Protein AF-0000000066300169 (afdb_homodimer)

pLDDT: mean 93.92, std 8.34, range [54.44, 98.88]

Solvent-accessible surface area (backbone atoms only — not comparable to full-atom values): 9988 Å² total; per-residue (Å²): 127,60,73,64,49,51,52,51,49,54,51,53,52,52,50,53,51,52,51,52,51,50,54,52,50,29,58,69,38,78,24,64,14,55,17,81,91,61,40,24,36,30,28,27,28,59,77,65,46,76,75,44,61,46,50,42,40,90,57,33,42,46,89,43,34,61,57,44,31,51,27,49,46,46,3,44,49,43,12,47,50,54,45,50,52,52,52,52,56,51,58,70,67,48,89,120,127,59,74,64,48,53,51,50,50,53,52,51,53,52,50,53,52,52,50,53,50,50,53,53,50,30,59,68,40,77,25,64,15,54,17,80,91,59,39,22,36,28,28,24,28,60,76,66,46,76,76,43,61,45,50,43,41,89,57,34,43,46,88,42,34,62,57,45,31,52,28,48,47,44,3,44,50,44,13,48,50,53,46,51,52,51,51,52,56,51,59,71,67,50,88,123

Organism: Chlamydia trachomatis serovar D (strain ATCC VR-885 / DSM 19411 / UW-3/Cx) (NCBI:txid272561)

Sequence (192 aa):
MGSGYAKKKKEAKLMERQFMEMEASLEQKRFSGEAGNGLVSVTINGKCDLVDVRIKPDCLDPEDPEVVADLFRAAFKAAKAALDSEMSAMQMGMPFMGSGYAKKKKEAKLMERQFMEMEASLEQKRFSGEAGNGLVSVTINGKCDLVDVRIKPDCLDPEDPEVVADLFRAAFKAAKAALDSEMSAMQMGMPF

Nearest PDB structures (foldseek):
  1ybx-assembly1_A  TM=8.440E-01  e=8.082E-07  Acetivibrio thermocellus
  5yrx-assembly1_A-2  TM=8.956E-01  e=2.369E-05  Mycobacterium tuberculosis H37Rv
  1pug-assembly2_C  TM=8.365E-01  e=4.251E-05  Escherichia coli
  1pug-assembly1_A  TM=8.045E-01  e=8.139E-05  Escherichia coli
  7aor-assembly1_an  TM=7.266E-01  e=1.330E-03  Trypanosoma cruzi strain CL Brener

Foldseek 3Di:
DPPVVVVVVVVVVVVVVVVVVVVVQQQPAKFKFFFPVRQWIWIATLVRHTDDIDHDPVQPDPVCVVSVVVGVVRGSVRRVVVSVVVVVVVVVVDDD/DPPVVVVVVVVVVVVVVVVVVVVVQQQPAKFKFFFPVRQWIWIAGLVRDTDDIDHDPVQPDPVCVVSVVVGVVRGSVRRVVVSVVVVVVVVVVDDD

Structure (mmCIF, N/CA/C/O backbone):
data_AF-0000000066300169-model_v1
#
loop_
_entity.id
_entity.type
_entity.pdbx_description
1 polymer 'Nucleoid-associated protein CT_335'
#
loop_
_atom_site.group_PDB
_atom_site.id
_atom_site.type_symbol
_atom_site.label_atom_id
_atom_site.label_alt_id
_atom_site.label_comp_id
_atom_site.label_asym_id
_atom_site.label_entity_id
_atom_site.label_seq_id
_atom_site.pdbx_PDB_ins_code
_atom_site.Cartn_x
_atom_site.Cartn_y
_atom_site.Cartn_z
_atom_site.occupancy
_atom_site.B_iso_or_equiv
_atom_site.auth_seq_id
_atom_site.auth_comp_id
_atom_site.auth_asym_id
_atom_site.auth_atom_id
_atom_site.pdbx_PDB_model_num
ATOM 1 N N . MET A 1 1 ? -2.771 31.938 34.625 1 56.25 1 MET A N 1
ATOM 2 C CA . MET A 1 1 ? -2.338 30.891 33.719 1 56.25 1 MET A CA 1
ATOM 3 C C . MET A 1 1 ? -3.51 29.984 33.312 1 56.25 1 MET A C 1
ATOM 5 O O . MET A 1 1 ? -3.307 28.875 32.812 1 56.25 1 MET A O 1
ATOM 9 N N . GLY A 1 2 ? -4.59 30.078 34.031 1 66.62 2 GLY A N 1
ATOM 10 C CA . GLY A 1 2 ? -5.68 29.234 34.5 1 66.62 2 GLY A CA 1
ATOM 11 C C . GLY A 1 2 ? -6.633 28.812 33.406 1 66.62 2 GLY A C 1
ATOM 12 O O . GLY A 1 2 ? -6.488 27.734 32.812 1 66.62 2 GLY A O 1
ATOM 13 N N . SER A 1 3 ? -7.609 29.797 32.938 1 75.31 3 SER A N 1
ATOM 14 C CA . SER A 1 3 ? -8.766 29.5 32.125 1 75.31 3 SER A CA 1
ATOM 15 C C . SER A 1 3 ? -8.359 29.25 30.672 1 75.31 3 SER A C 1
ATOM 17 O O . SER A 1 3 ? -8.828 28.312 30.031 1 75.31 3 SER A O 1
ATOM 19 N N . GLY A 1 4 ? -7.324 29.875 30.172 1 84.62 4 GLY A N 1
ATOM 20 C CA . GLY A 1 4 ? -6.832 29.75 28.812 1 84.62 4 GLY A CA 1
ATOM 21 C C . GLY A 1 4 ? -6.09 28.453 28.562 1 84.62 4 GLY A C 1
ATOM 22 O O . GLY A 1 4 ? -6.234 27.828 27.516 1 84.62 4 GLY A O 1
ATOM 23 N N . TYR A 1 5 ? -5.34 28.078 29.672 1 85.38 5 TYR A N 1
ATOM 24 C CA . TYR A 1 5 ? -4.578 26.844 29.562 1 85.38 5 TYR A CA 1
ATOM 25 C C . TYR A 1 5 ? -5.504 25.641 29.531 1 85.38 5 TYR A C 1
ATOM 27 O O . TYR A 1 5 ? -5.277 24.688 28.781 1 85.38 5 TYR A O 1
ATOM 35 N N . ALA A 1 6 ? -6.566 25.828 30.344 1 86.88 6 ALA A N 1
ATOM 36 C CA . ALA A 1 6 ? -7.547 24.75 30.406 1 86.88 6 ALA A CA 1
ATOM 37 C C . ALA A 1 6 ? -8.297 24.594 29.094 1 86.88 6 ALA A C 1
ATOM 39 O O . ALA A 1 6 ? -8.562 23.469 28.641 1 86.88 6 ALA A O 1
ATOM 40 N N . LYS A 1 7 ? -8.641 25.672 28.578 1 89.06 7 LYS A N 1
ATOM 41 C CA . LYS A 1 7 ? -9.32 25.688 27.297 1 89.06 7 LYS A CA 1
ATOM 42 C C . LYS A 1 7 ? -8.422 25.125 26.188 1 89.06 7 LYS A C 1
ATOM 44 O O . LYS A 1 7 ? -8.867 24.312 25.375 1 89.06 7 LYS A O 1
ATOM 49 N N . LYS A 1 8 ? -7.238 25.438 26.188 1 89.56 8 LYS A N 1
ATOM 50 C CA . LYS A 1 8 ? -6.285 24.969 25.188 1 89.56 8 LYS A CA 1
ATOM 51 C C . LYS A 1 8 ? -6.051 23.469 25.312 1 89.56 8 LYS A C 1
ATOM 53 O O . LYS A 1 8 ? -5.977 22.766 24.297 1 89.56 8 LYS A O 1
ATOM 58 N N . LYS A 1 9 ? -5.996 23.047 26.438 1 90.31 9 LYS A N 1
ATOM 59 C CA . LYS A 1 9 ? -5.793 21.625 26.688 1 90.31 9 LYS A CA 1
ATOM 60 C C . LYS A 1 9 ? -6.977 20.812 26.188 1 90.31 9 LYS A C 1
ATOM 62 O O . LYS A 1 9 ? -6.793 19.75 25.594 1 90.31 9 LYS A O 1
ATOM 67 N N . LYS A 1 10 ? -8.195 21.328 26.516 1 92.06 10 LYS A N 1
ATOM 68 C CA . LYS A 1 10 ? -9.414 20.672 26.062 1 92.06 10 LYS A CA 1
ATOM 69 C C . LYS A 1 10 ? -9.469 20.594 24.547 1 92.06 10 LYS A C 1
ATOM 71 O O . LYS A 1 10 ? -9.859 19.562 23.984 1 92.06 10 LYS A O 1
ATOM 76 N N . GLU A 1 11 ? -9.07 21.531 23.922 1 92.56 11 GLU A N 1
ATOM 77 C CA . GLU A 1 11 ? -9.031 21.578 22.453 1 92.56 11 GLU A CA 1
ATOM 78 C C . GLU A 1 11 ? -8.008 20.594 21.906 1 92.56 11 GLU A C 1
ATOM 80 O O . GLU A 1 11 ? -8.289 19.875 20.953 1 92.56 11 GLU A O 1
ATOM 85 N N . ALA A 1 12 ? -6.934 20.5 22.531 1 90.44 12 ALA A N 1
ATOM 86 C CA . ALA A 1 12 ? -5.875 19.578 22.141 1 90.44 12 ALA A CA 1
ATOM 87 C C . ALA A 1 12 ? -6.34 18.125 22.266 1 90.44 12 ALA A C 1
ATOM 89 O O . ALA A 1 12 ? -6.086 17.312 21.375 1 90.44 12 ALA A O 1
ATOM 90 N N . LYS A 1 13 ? -7.117 17.875 23.266 1 94.19 13 LYS A N 1
ATOM 91 C CA . LYS A 1 13 ? -7.641 16.531 23.516 1 94.19 13 LYS A CA 1
ATOM 92 C C . LYS A 1 13 ? -8.68 16.156 22.469 1 94.19 13 LYS A C 1
ATOM 94 O O . LYS A 1 13 ? -8.727 15 22.016 1 94.19 13 LYS A O 1
ATOM 99 N N . LEU A 1 14 ? -9.453 17.094 22.094 1 93 14 LEU A N 1
ATOM 100 C CA . LEU A 1 14 ? -10.469 16.875 21.062 1 93 14 LEU A CA 1
ATOM 101 C C . LEU A 1 14 ? -9.828 16.578 19.719 1 93 14 LEU A C 1
ATOM 103 O O . LEU A 1 14 ? -10.25 15.656 19.016 1 93 14 LEU A O 1
ATOM 107 N N . MET A 1 15 ? -8.812 17.266 19.453 1 90.5 15 MET A N 1
ATOM 108 C CA . MET A 1 15 ? -8.094 17.047 18.203 1 90.5 15 MET A CA 1
ATOM 109 C C . MET A 1 15 ? -7.434 15.672 18.172 1 90.5 15 MET A C 1
ATOM 111 O O . MET A 1 15 ? -7.52 14.961 17.172 1 90.5 15 MET A O 1
ATOM 115 N N . GLU A 1 16 ? -6.867 15.367 19.188 1 93 16 GLU A N 1
ATOM 116 C CA . GLU A 1 16 ? -6.246 14.055 19.312 1 93 16 GLU A CA 1
ATOM 117 C C . GLU A 1 16 ? -7.262 12.938 19.094 1 93 16 GLU A C 1
ATOM 119 O O . GLU A 1 16 ? -6.996 11.992 18.328 1 93 16 GLU A O 1
ATOM 124 N N . ARG A 1 17 ? -8.422 13.023 19.641 1 94.31 17 ARG A N 1
ATOM 125 C CA . ARG A 1 17 ? -9.484 12.039 19.516 1 94.31 17 ARG A CA 1
ATOM 126 C C . ARG A 1 17 ? -9.977 11.945 18.078 1 94.31 17 ARG A C 1
ATOM 128 O O . ARG A 1 17 ? -10.195 10.852 17.547 1 94.31 17 ARG A O 1
ATOM 135 N N . GLN A 1 18 ? -10.117 13.062 17.406 1 90.81 18 GLN A N 1
ATOM 136 C CA . GLN A 1 18 ? -10.578 13.094 16.031 1 90.81 18 GLN A CA 1
ATOM 137 C C . GLN A 1 18 ? -9.578 12.406 15.102 1 90.81 18 GLN A C 1
ATOM 139 O O . GLN A 1 18 ? -9.977 11.695 14.172 1 90.81 18 GLN A O 1
ATOM 144 N N . PHE A 1 19 ? -8.359 12.625 15.414 1 89.06 19 PHE A N 1
ATOM 145 C CA . PHE A 1 19 ? -7.312 12 14.609 1 89.06 19 PHE A CA 1
ATOM 146 C C . PHE A 1 19 ? -7.312 10.484 14.789 1 89.06 19 PHE A C 1
ATOM 148 O O . PHE A 1 19 ? -7.188 9.734 13.82 1 89.06 19 PHE A O 1
ATOM 155 N N . MET A 1 20 ? -7.5 10.07 15.945 1 93.56 20 MET A N 1
ATOM 156 C CA . MET A 1 20 ? -7.547 8.641 16.234 1 93.56 20 MET A CA 1
ATOM 157 C C . MET A 1 20 ? -8.75 7.992 15.57 1 93.56 20 MET A C 1
ATOM 159 O O . MET A 1 20 ? -8.656 6.883 15.039 1 93.56 20 MET A O 1
ATOM 163 N N . GLU A 1 21 ? -9.836 8.68 15.523 1 94.12 21 GLU A N 1
ATOM 164 C CA . GLU A 1 21 ? -11.047 8.18 14.891 1 94.12 21 GLU A CA 1
ATOM 165 C C . GLU A 1 21 ? -10.883 8.086 13.375 1 94.12 21 GLU A C 1
ATOM 167 O O . GLU A 1 21 ? -11.359 7.141 12.75 1 94.12 21 GLU A O 1
ATOM 172 N N . MET A 1 22 ? -10.242 9.016 12.805 1 91.25 22 MET A N 1
ATOM 173 C CA . MET A 1 22 ? -9.961 9.008 11.375 1 91.25 22 MET A CA 1
ATOM 174 C C . MET A 1 22 ? -9.07 7.832 11 1 91.25 22 MET A C 1
ATOM 176 O O . MET A 1 22 ? -9.336 7.129 10.023 1 91.25 22 MET A O 1
ATOM 180 N N . GLU A 1 23 ? -8.094 7.691 11.805 1 92.56 23 GLU A N 1
ATOM 181 C CA . GLU A 1 23 ? -7.188 6.566 11.578 1 92.56 23 GLU A CA 1
ATOM 182 C C . GLU A 1 23 ? -7.938 5.238 11.633 1 92.56 23 GLU A C 1
ATOM 184 O O . GLU A 1 23 ? -7.727 4.367 10.789 1 92.56 23 GLU A O 1
ATOM 189 N N . ALA A 1 24 ? -8.781 5.086 12.586 1 94.62 24 ALA A N 1
ATOM 190 C CA . ALA A 1 24 ? -9.562 3.863 12.75 1 94.62 24 ALA A CA 1
ATOM 191 C C . ALA A 1 24 ? -10.508 3.656 11.57 1 94.62 24 ALA A C 1
ATOM 193 O O . ALA A 1 24 ? -10.664 2.533 11.086 1 94.62 24 ALA A O 1
ATOM 194 N N . SER A 1 25 ? -11.062 4.758 11.141 1 95.38 25 SER A N 1
ATOM 195 C CA . SER A 1 25 ? -11.961 4.684 9.984 1 95.38 25 SER A CA 1
ATOM 196 C C . SER A 1 25 ? -11.211 4.234 8.734 1 95.38 25 SER A C 1
ATOM 198 O O . SER A 1 25 ? -11.711 3.406 7.969 1 95.38 25 SER A O 1
ATOM 200 N N . LEU A 1 26 ? -10.062 4.703 8.516 1 95.19 26 LEU A N 1
ATOM 201 C CA . LEU A 1 26 ? -9.234 4.336 7.367 1 95.19 26 LEU A CA 1
ATOM 202 C C . LEU A 1 26 ? -8.883 2.854 7.402 1 95.19 26 LEU A C 1
ATOM 204 O O . LEU A 1 26 ? -8.875 2.188 6.363 1 95.19 26 LEU A O 1
ATOM 208 N N . GLU A 1 27 ? -8.672 2.35 8.617 1 95.75 27 GLU A N 1
ATOM 209 C CA . GLU A 1 27 ? -8.32 0.941 8.766 1 95.75 27 GLU A CA 1
ATOM 210 C C . GLU A 1 27 ? -9.492 0.036 8.398 1 95.75 27 GLU A C 1
ATOM 212 O O . GLU A 1 27 ? -9.289 -1.107 7.984 1 95.75 27 GLU A O 1
ATOM 217 N N . GLN A 1 28 ? -10.695 0.546 8.484 1 97.06 28 GLN A N 1
ATOM 218 C CA . GLN A 1 28 ? -11.883 -0.269 8.273 1 97.06 28 GLN A CA 1
ATOM 219 C C . GLN A 1 28 ? -12.328 -0.222 6.812 1 97.06 28 GLN A C 1
ATOM 221 O O . GLN A 1 28 ? -13.07 -1.095 6.355 1 97.06 28 GLN A O 1
ATOM 226 N N . LYS A 1 29 ? -11.953 0.749 6.086 1 97.62 29 LYS A N 1
ATOM 227 C CA . LYS A 1 29 ? -12.305 0.857 4.672 1 97.62 29 LYS A CA 1
ATOM 228 C C . LYS A 1 29 ? -11.594 -0.208 3.846 1 97.62 29 LYS A C 1
ATOM 230 O O . LYS A 1 29 ? -10.539 -0.709 4.242 1 97.62 29 LYS A O 1
ATOM 235 N N . ARG A 1 30 ? -12.305 -0.531 2.736 1 98.69 30 ARG A N 1
ATOM 236 C CA . ARG A 1 30 ? -11.75 -1.546 1.848 1 98.69 30 ARG A CA 1
ATOM 237 C C . ARG A 1 30 ? -11.773 -1.072 0.398 1 98.69 30 ARG A C 1
ATOM 239 O O . ARG A 1 30 ? -12.75 -0.484 -0.056 1 98.69 30 ARG A O 1
ATOM 246 N N . PHE A 1 31 ? -10.711 -1.281 -0.215 1 98.81 31 PHE A N 1
ATOM 247 C CA . PHE A 1 31 ? -10.562 -0.992 -1.636 1 98.81 31 PHE A CA 1
ATOM 248 C C . PHE A 1 31 ? -10.086 -2.225 -2.393 1 98.81 31 PHE A C 1
ATOM 250 O O . PHE A 1 31 ? -9.062 -2.82 -2.041 1 98.81 31 PHE A O 1
ATOM 257 N N . SER A 1 32 ? -10.844 -2.545 -3.443 1 98.75 32 SER A N 1
ATOM 258 C CA . SER A 1 32 ? -10.516 -3.771 -4.164 1 98.75 32 SER A CA 1
ATOM 259 C C . SER A 1 32 ? -10.156 -3.477 -5.617 1 98.75 32 SER A C 1
ATOM 261 O O . SER A 1 32 ? -10.594 -2.473 -6.18 1 98.75 32 SER A O 1
ATOM 263 N N . GLY A 1 33 ? -9.25 -4.273 -6.145 1 98.75 33 GLY A N 1
ATOM 264 C CA . GLY A 1 33 ? -8.883 -4.297 -7.551 1 98.75 33 GLY A CA 1
ATOM 265 C C . GLY A 1 33 ? -8.727 -5.699 -8.102 1 98.75 33 GLY A C 1
ATOM 266 O O . GLY A 1 33 ? -8.477 -6.645 -7.355 1 98.75 33 GLY A O 1
ATOM 267 N N . GLU A 1 34 ? -9.008 -5.793 -9.383 1 98.75 34 GLU A N 1
ATOM 268 C CA . GLU A 1 34 ? -8.906 -7.086 -10.047 1 98.75 34 GLU A CA 1
ATOM 269 C C . GLU A 1 34 ? -8.102 -6.973 -11.344 1 98.75 34 GLU A C 1
ATOM 271 O O . GLU A 1 34 ? -7.945 -5.879 -11.891 1 98.75 34 GLU A O 1
ATOM 276 N N . ALA A 1 35 ? -7.566 -8.117 -11.719 1 98.69 35 ALA A N 1
ATOM 277 C CA . ALA A 1 35 ? -6.879 -8.227 -13.008 1 98.69 35 ALA A CA 1
ATOM 278 C C . ALA A 1 35 ? -7.176 -9.57 -13.672 1 98.69 35 ALA A C 1
ATOM 280 O O . ALA A 1 35 ? -7.551 -10.531 -12.992 1 98.69 35 ALA A O 1
ATOM 281 N N . GLY A 1 36 ? -7.086 -9.555 -15.055 1 98.12 36 GLY A N 1
ATOM 282 C CA . GLY A 1 36 ? -7.277 -10.789 -15.805 1 98.12 36 GLY A CA 1
ATOM 283 C C . GLY A 1 36 ? -8.711 -11.297 -15.758 1 98.12 36 GLY A C 1
ATOM 284 O O . GLY A 1 36 ? -8.945 -12.5 -15.664 1 98.12 36 GLY A O 1
ATOM 285 N N . ASN A 1 37 ? -9.641 -10.398 -15.633 1 97.12 37 ASN A N 1
ATOM 286 C CA . ASN A 1 37 ? -11.047 -10.758 -15.555 1 97.12 37 ASN A CA 1
ATOM 287 C C . ASN A 1 37 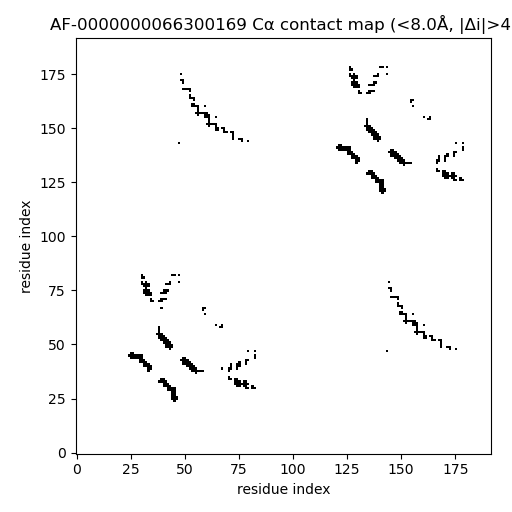? -11.344 -11.586 -14.305 1 97.12 37 ASN A C 1
ATOM 289 O O . ASN A 1 37 ? -12.031 -12.609 -14.375 1 97.12 37 ASN A O 1
ATOM 293 N N . GLY A 1 38 ? -10.68 -11.203 -13.156 1 98 38 GLY A N 1
ATOM 294 C CA . GLY A 1 38 ? -10.945 -11.812 -11.867 1 98 38 GLY A CA 1
ATOM 295 C C . GLY A 1 38 ? -9.961 -12.914 -11.508 1 98 38 GLY A C 1
ATOM 296 O O . GLY A 1 38 ? -10.078 -13.539 -10.453 1 98 38 GLY A O 1
ATOM 297 N N . LEU A 1 39 ? -9 -13.172 -12.391 1 98.62 39 LEU A N 1
ATOM 298 C CA . LEU A 1 39 ? -7.98 -14.172 -12.094 1 98.62 39 LEU A CA 1
ATOM 299 C C . LEU A 1 39 ? -7.238 -13.828 -10.805 1 98.62 39 LEU A C 1
ATOM 301 O O . LEU A 1 39 ? -6.875 -14.719 -10.039 1 98.62 39 LEU A O 1
ATOM 305 N N . VAL A 1 40 ? -7.031 -12.602 -10.562 1 98.81 40 VAL A N 1
ATOM 306 C CA . VAL A 1 40 ? -6.418 -12.125 -9.328 1 98.81 40 VAL A CA 1
ATOM 307 C C . VAL A 1 40 ? -7.238 -10.969 -8.758 1 98.81 40 VAL A C 1
ATOM 309 O O . VAL A 1 40 ? -7.664 -10.078 -9.492 1 98.81 40 VAL A O 1
ATOM 312 N N . SER A 1 41 ? -7.543 -11.031 -7.535 1 98.81 41 SER A N 1
ATOM 313 C CA . SER A 1 41 ? -8.211 -9.961 -6.801 1 98.81 41 SER A CA 1
ATOM 314 C C . SER A 1 41 ? -7.445 -9.594 -5.535 1 98.81 41 SER A C 1
ATOM 316 O O . SER A 1 41 ? -6.949 -10.477 -4.828 1 98.81 41 SER A O 1
ATOM 318 N N . VAL A 1 42 ? -7.352 -8.289 -5.328 1 98.81 42 VAL A N 1
ATOM 319 C CA . VAL A 1 42 ? -6.656 -7.789 -4.148 1 98.81 42 VAL A CA 1
ATOM 320 C C . VAL A 1 42 ? -7.547 -6.789 -3.41 1 98.81 42 VAL A C 1
ATOM 322 O O . VAL A 1 42 ? -8.273 -6.012 -4.039 1 98.81 42 VAL A O 1
ATOM 325 N N . THR A 1 43 ? -7.488 -6.871 -2.104 1 98.88 43 THR A N 1
ATOM 326 C CA . THR A 1 43 ? -8.172 -5.898 -1.26 1 98.88 43 THR A CA 1
ATOM 327 C C . THR A 1 43 ? -7.207 -5.281 -0.254 1 98.88 43 THR A C 1
ATOM 329 O O . THR A 1 43 ? -6.473 -5.996 0.429 1 98.88 43 THR A O 1
ATOM 332 N N . ILE A 1 44 ? -7.207 -3.965 -0.21 1 98.81 44 ILE A N 1
ATOM 333 C CA . ILE A 1 44 ? -6.395 -3.234 0.757 1 98.81 44 ILE A CA 1
ATOM 334 C C . ILE A 1 44 ? -7.289 -2.334 1.606 1 98.81 44 ILE A C 1
ATOM 336 O O . ILE A 1 44 ? -8.43 -2.055 1.235 1 98.81 44 ILE A O 1
ATOM 340 N N . ASN A 1 45 ? -6.738 -1.94 2.768 1 98.44 45 ASN A N 1
ATOM 341 C CA . ASN A 1 45 ? -7.488 -0.995 3.586 1 98.44 45 ASN A CA 1
ATOM 342 C C . ASN A 1 45 ? -6.969 0.429 3.416 1 98.44 45 ASN A C 1
ATOM 344 O O . ASN A 1 45 ? -6.129 0.689 2.551 1 98.44 45 ASN A O 1
ATOM 348 N N . GLY A 1 46 ? -7.516 1.327 4.215 1 97.75 46 GLY A N 1
ATOM 349 C CA . GLY A 1 46 ? -7.191 2.74 4.09 1 97.75 46 GLY A CA 1
ATOM 350 C C . GLY A 1 46 ? -5.754 3.057 4.445 1 97.75 46 GLY A C 1
ATOM 351 O O . GLY A 1 46 ? -5.254 4.141 4.133 1 97.75 46 GLY A O 1
ATOM 352 N N . LYS A 1 47 ? -5.086 2.152 5.105 1 96.5 47 LYS A N 1
ATOM 353 C CA . LYS A 1 47 ? -3.676 2.311 5.441 1 96.5 47 LYS A CA 1
ATOM 354 C C . LYS A 1 47 ? -2.785 1.546 4.465 1 96.5 47 LYS A C 1
ATOM 356 O O . LYS A 1 47 ? -1.579 1.421 4.684 1 96.5 47 LYS A O 1
ATOM 361 N N . CYS A 1 48 ? -3.393 0.931 3.465 1 98.19 48 CYS A N 1
ATOM 362 C CA . CYS A 1 48 ? -2.75 0.169 2.398 1 98.19 48 CYS A CA 1
ATOM 363 C C . CYS A 1 48 ? -2.178 -1.139 2.932 1 98.19 48 CYS A C 1
ATOM 365 O O . CYS A 1 48 ? -1.141 -1.607 2.457 1 98.19 48 CYS A O 1
ATOM 367 N N . ASP A 1 49 ? -2.781 -1.644 4 1 97.88 49 ASP A N 1
ATOM 368 C CA . ASP A 1 49 ? -2.516 -3.033 4.363 1 97.88 49 ASP A CA 1
ATOM 369 C C . ASP A 1 49 ? -3.234 -3.992 3.418 1 97.88 49 ASP A C 1
ATOM 371 O O . ASP A 1 49 ? -4.383 -3.758 3.041 1 97.88 49 ASP A O 1
ATOM 375 N N . LEU A 1 50 ? -2.516 -5.004 3.023 1 98.44 50 LEU A N 1
ATOM 376 C CA . LEU A 1 50 ? -3.119 -6.02 2.17 1 98.44 50 LEU A CA 1
ATOM 377 C C . LEU A 1 50 ? -4.031 -6.938 2.979 1 98.44 50 LEU A C 1
ATOM 379 O O . LEU A 1 50 ? -3.553 -7.738 3.787 1 98.44 50 LEU A O 1
ATOM 383 N N . VAL A 1 51 ? -5.348 -6.871 2.795 1 97.56 51 VAL A N 1
ATOM 384 C CA . VAL A 1 51 ? -6.336 -7.523 3.646 1 97.56 51 VAL A CA 1
ATOM 385 C C . VAL A 1 51 ? -6.746 -8.859 3.033 1 97.56 51 VAL A C 1
ATOM 387 O O . VAL A 1 51 ? -7.102 -9.797 3.752 1 97.56 51 VAL A O 1
ATOM 390 N N . ASP A 1 52 ? -6.758 -8.852 1.714 1 98.12 52 ASP A N 1
ATOM 391 C CA . ASP A 1 52 ? -7.188 -10.07 1.041 1 98.12 52 ASP A CA 1
ATOM 392 C C . ASP A 1 52 ? -6.531 -10.203 -0.331 1 98.12 52 ASP A C 1
ATOM 394 O O . ASP A 1 52 ? -6.281 -9.203 -1.005 1 98.12 52 ASP A O 1
ATOM 398 N N . VAL A 1 53 ? -6.25 -11.438 -0.656 1 98.69 53 VAL A N 1
ATOM 399 C CA . VAL A 1 53 ? -5.75 -11.812 -1.976 1 98.69 53 VAL A CA 1
ATOM 400 C C . VAL A 1 53 ? -6.434 -13.094 -2.441 1 98.69 53 VAL A C 1
ATOM 402 O O . VAL A 1 53 ? -6.496 -14.078 -1.698 1 98.69 53 VAL A O 1
ATOM 405 N N . ARG A 1 54 ? -6.891 -13.062 -3.662 1 98.5 54 ARG A N 1
ATOM 406 C CA . ARG A 1 54 ? -7.488 -14.242 -4.27 1 98.5 54 ARG A CA 1
ATOM 407 C C . ARG A 1 54 ? -6.898 -14.508 -5.652 1 98.5 54 ARG A C 1
ATOM 409 O O . ARG A 1 54 ? -6.727 -13.57 -6.445 1 98.5 54 ARG A O 1
ATOM 416 N N . ILE A 1 55 ? -6.602 -15.727 -5.844 1 98.56 55 ILE A N 1
ATOM 417 C CA . ILE A 1 55 ? -5.98 -16.125 -7.102 1 98.56 55 ILE A CA 1
ATOM 418 C C . ILE A 1 55 ? -6.688 -17.375 -7.652 1 98.56 55 ILE A C 1
ATOM 420 O O . ILE A 1 55 ? -6.906 -18.344 -6.922 1 98.56 55 ILE A O 1
ATOM 424 N N . LYS A 1 56 ? -7.039 -17.266 -8.852 1 98.25 56 LYS A N 1
ATOM 425 C CA . LYS A 1 56 ? -7.672 -18.422 -9.484 1 98.25 56 LYS A CA 1
ATOM 426 C C . LYS A 1 56 ? -6.629 -19.375 -10.062 1 98.25 56 LYS A C 1
ATOM 428 O O . LYS A 1 56 ? -5.555 -18.953 -10.484 1 98.25 56 LYS A O 1
ATOM 433 N N . PRO A 1 57 ? -6.953 -20.625 -10.164 1 97.81 57 PRO A N 1
ATOM 434 C CA . PRO A 1 57 ? -5.992 -21.641 -10.594 1 97.81 57 PRO A CA 1
ATOM 435 C C . PRO A 1 57 ? -5.512 -21.422 -12.031 1 97.81 57 PRO A C 1
ATOM 437 O O . PRO A 1 57 ? -4.387 -21.797 -12.367 1 97.81 57 PRO A O 1
ATOM 440 N N . ASP A 1 58 ? -6.25 -20.812 -12.797 1 96.88 58 ASP A N 1
ATOM 441 C CA . ASP A 1 58 ? -6.027 -20.734 -14.242 1 96.88 58 ASP A CA 1
ATOM 442 C C . ASP A 1 58 ? -4.773 -19.922 -14.562 1 96.88 58 ASP A C 1
ATOM 444 O O . ASP A 1 58 ? -4.207 -20.047 -15.648 1 96.88 58 ASP A O 1
ATOM 448 N N . CYS A 1 59 ? -4.355 -19.156 -13.625 1 97.56 59 CYS A N 1
ATOM 449 C CA . CYS A 1 59 ? -3.199 -18.312 -13.93 1 97.56 59 CYS A CA 1
ATOM 450 C C . CYS A 1 59 ? -1.94 -18.859 -13.266 1 97.56 59 CYS A C 1
ATOM 452 O O . CYS A 1 59 ? -0.871 -18.266 -13.359 1 97.56 59 CYS A O 1
ATOM 454 N N . LEU A 1 60 ? -2.104 -20 -12.625 1 98 60 LEU A N 1
ATOM 455 C CA . LEU A 1 60 ? -0.973 -20.562 -11.898 1 98 60 LEU A CA 1
ATOM 456 C C . LEU A 1 60 ? -0.235 -21.594 -12.758 1 98 60 LEU A C 1
ATOM 458 O O . LEU A 1 60 ? -0.383 -22.797 -12.547 1 98 60 LEU A O 1
ATOM 462 N N . ASP A 1 61 ? 0.563 -21.047 -13.672 1 97.12 61 ASP A N 1
ATOM 463 C CA . ASP A 1 61 ? 1.396 -21.828 -14.57 1 97.12 61 ASP A CA 1
ATOM 464 C C . ASP A 1 61 ? 2.877 -21.656 -14.25 1 97.12 61 ASP A C 1
ATOM 466 O O . ASP A 1 61 ? 3.432 -20.578 -14.422 1 97.12 61 ASP A O 1
ATOM 470 N N . PRO A 1 62 ? 3.537 -22.672 -13.781 1 97.12 62 PRO A N 1
ATOM 471 C CA . PRO A 1 62 ? 4.953 -22.547 -13.422 1 97.12 62 PRO A CA 1
ATOM 472 C C . PRO A 1 62 ? 5.828 -22.141 -14.602 1 97.12 62 PRO A C 1
ATOM 474 O O . PRO A 1 62 ? 6.949 -21.656 -14.398 1 97.12 62 PRO A O 1
ATOM 477 N N . GLU A 1 63 ? 5.316 -22.219 -15.742 1 96.94 63 GLU A N 1
ATOM 478 C CA . GLU A 1 63 ? 6.105 -21.891 -16.922 1 96.94 63 GLU A CA 1
ATOM 479 C C . GLU A 1 63 ? 6.086 -20.391 -17.203 1 96.94 63 GLU A C 1
ATOM 481 O O . GLU A 1 63 ? 6.883 -19.875 -17.984 1 96.94 63 GLU A O 1
ATOM 486 N N . ASP A 1 64 ? 5.211 -19.656 -16.594 1 96.75 64 ASP A N 1
ATOM 487 C CA . ASP A 1 64 ? 5.094 -18.234 -16.859 1 96.75 64 ASP A CA 1
ATOM 488 C C . ASP A 1 64 ? 4.824 -17.453 -15.578 1 96.75 64 ASP A C 1
ATOM 490 O O . ASP A 1 64 ? 3.752 -16.859 -15.414 1 96.75 64 ASP A O 1
ATOM 494 N N . PRO A 1 65 ? 5.77 -17.375 -14.719 1 97.5 65 PRO A N 1
ATOM 495 C CA . PRO A 1 65 ? 5.562 -16.672 -13.445 1 97.5 65 PRO A CA 1
ATOM 496 C C . PRO A 1 65 ? 5.238 -15.188 -13.633 1 97.5 65 PRO A C 1
ATOM 498 O O . PRO A 1 65 ? 4.598 -14.586 -12.773 1 97.5 65 PRO A O 1
ATOM 501 N N . GLU A 1 66 ? 5.691 -14.68 -14.758 1 97.69 66 GLU A N 1
ATOM 502 C CA . GLU A 1 66 ? 5.508 -13.258 -15.016 1 97.69 66 GLU A CA 1
ATOM 503 C C . GLU A 1 66 ? 4.027 -12.914 -15.18 1 97.69 66 GLU A C 1
ATOM 505 O O . GLU A 1 66 ? 3.609 -11.789 -14.875 1 97.69 66 GLU A O 1
ATOM 510 N N . VAL A 1 67 ? 3.264 -13.883 -15.656 1 97.62 67 VAL A N 1
ATOM 511 C CA . VAL A 1 67 ? 1.837 -13.648 -15.852 1 97.62 67 VAL A CA 1
ATOM 512 C C . VAL A 1 67 ? 1.18 -13.32 -14.508 1 97.62 67 VAL A C 1
ATOM 514 O O . VAL A 1 67 ? 0.489 -12.305 -14.383 1 97.62 67 VAL A O 1
ATOM 517 N N . VAL A 1 68 ? 1.423 -14.133 -13.484 1 97.94 68 VAL A N 1
ATOM 518 C CA . VAL A 1 68 ? 0.828 -13.938 -12.164 1 97.94 68 VAL A CA 1
ATOM 519 C C . VAL A 1 68 ? 1.339 -12.641 -11.555 1 97.94 68 VAL A C 1
ATOM 521 O O . VAL A 1 68 ? 0.568 -11.875 -10.961 1 97.94 68 VAL A O 1
ATOM 524 N N . ALA A 1 69 ? 2.611 -12.383 -11.727 1 98.56 69 ALA A N 1
ATOM 525 C CA . ALA A 1 69 ? 3.195 -11.148 -11.227 1 98.56 69 ALA A CA 1
ATOM 526 C C . ALA A 1 69 ? 2.506 -9.93 -11.836 1 98.56 69 ALA A C 1
ATOM 528 O O . ALA A 1 69 ? 2.143 -8.992 -11.117 1 98.56 69 ALA A O 1
ATOM 529 N N . ASP A 1 70 ? 2.32 -9.953 -13.148 1 98.62 70 ASP A N 1
ATOM 530 C CA . ASP A 1 70 ? 1.684 -8.844 -13.859 1 98.62 70 ASP A CA 1
ATOM 531 C C . ASP A 1 70 ? 0.244 -8.648 -13.391 1 98.62 70 ASP A C 1
ATOM 533 O O . ASP A 1 70 ? -0.216 -7.512 -13.234 1 98.62 70 ASP A O 1
ATOM 537 N N . LEU A 1 71 ? -0.418 -9.766 -13.203 1 98.75 71 LEU A N 1
ATOM 538 C CA . LEU A 1 71 ? -1.803 -9.711 -12.75 1 98.75 71 LEU A CA 1
ATOM 539 C C . LEU A 1 71 ? -1.893 -9.086 -11.359 1 98.75 71 LEU A C 1
ATOM 541 O O . LEU A 1 71 ? -2.775 -8.266 -11.102 1 98.75 71 LEU A O 1
ATOM 545 N N . PHE A 1 72 ? -0.983 -9.516 -10.469 1 98.69 72 PHE A N 1
ATOM 546 C CA . PHE A 1 72 ? -0.969 -8.945 -9.125 1 98.69 72 PHE A CA 1
ATOM 547 C C . PHE A 1 72 ? -0.691 -7.453 -9.18 1 98.69 72 PHE A C 1
ATOM 549 O O . PHE A 1 72 ? -1.361 -6.668 -8.5 1 98.69 72 PHE A O 1
ATOM 556 N N . ARG A 1 73 ? 0.266 -7.047 -9.984 1 98.69 73 ARG A N 1
ATOM 557 C CA . ARG A 1 73 ? 0.585 -5.629 -10.102 1 98.69 73 ARG A CA 1
ATOM 558 C C . ARG A 1 73 ? -0.621 -4.832 -10.594 1 98.69 73 ARG A C 1
ATOM 560 O O . ARG A 1 73 ? -0.937 -3.775 -10.047 1 98.69 73 ARG A O 1
ATOM 567 N N . ALA A 1 74 ? -1.251 -5.387 -11.547 1 98.81 74 ALA A N 1
ATOM 568 C CA . ALA A 1 74 ? -2.406 -4.707 -12.133 1 98.81 74 ALA A CA 1
ATOM 569 C C . ALA A 1 74 ? -3.555 -4.621 -11.133 1 98.81 74 ALA A C 1
ATOM 571 O O . ALA A 1 74 ? -4.184 -3.57 -10.992 1 98.81 74 ALA A O 1
ATOM 572 N N . ALA A 1 75 ? -3.826 -5.719 -10.453 1 98.88 75 ALA A N 1
ATOM 573 C CA . ALA A 1 75 ? -4.895 -5.754 -9.453 1 98.88 75 ALA A CA 1
ATOM 574 C C . ALA A 1 75 ? -4.617 -4.785 -8.312 1 98.88 75 ALA A C 1
ATOM 576 O O . ALA A 1 75 ? -5.512 -4.055 -7.879 1 98.88 75 ALA A O 1
ATOM 577 N N . PHE A 1 76 ? -3.396 -4.785 -7.824 1 98.88 76 PHE A N 1
ATOM 578 C CA . PHE A 1 7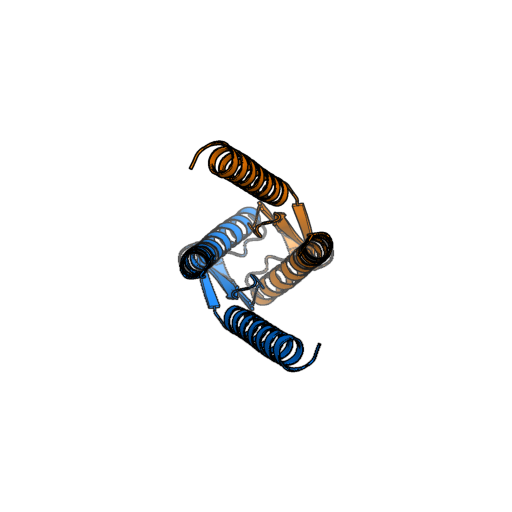6 ? -3.016 -3.887 -6.738 1 98.88 76 PHE A CA 1
ATOM 579 C C . PHE A 1 76 ? -3.111 -2.432 -7.184 1 98.88 76 PHE A C 1
ATOM 581 O O . PHE A 1 76 ? -3.6 -1.581 -6.438 1 98.88 76 PHE A O 1
ATOM 588 N N . LYS A 1 77 ? -2.672 -2.193 -8.414 1 98.62 77 LYS A N 1
ATOM 589 C CA . LYS A 1 77 ? -2.74 -0.839 -8.953 1 98.62 77 LYS A CA 1
ATOM 590 C C . LYS A 1 77 ? -4.18 -0.328 -8.977 1 98.62 77 LYS A C 1
ATOM 592 O O . LYS A 1 77 ? -4.434 0.836 -8.656 1 98.62 77 LYS A O 1
ATOM 597 N N . ALA A 1 78 ? -5.031 -1.185 -9.352 1 98.81 78 ALA A N 1
ATOM 598 C CA . ALA A 1 78 ? -6.441 -0.81 -9.383 1 98.81 78 ALA A CA 1
ATOM 599 C C . ALA A 1 78 ? -6.961 -0.5 -7.98 1 98.81 78 ALA A C 1
ATOM 601 O O . ALA A 1 78 ? -7.652 0.5 -7.773 1 98.81 78 ALA A O 1
ATOM 602 N N . ALA A 1 79 ? -6.645 -1.357 -6.98 1 98.81 79 ALA A N 1
ATOM 603 C CA . ALA A 1 79 ? -7.047 -1.133 -5.59 1 98.81 79 ALA A CA 1
ATOM 604 C C . ALA A 1 79 ? -6.438 0.157 -5.047 1 98.81 79 ALA A C 1
ATOM 606 O O . ALA A 1 79 ? -7.121 0.949 -4.398 1 98.81 79 ALA A O 1
ATOM 607 N N . LYS A 1 80 ? -5.207 0.332 -5.336 1 98.69 80 LYS A N 1
ATOM 608 C CA . LYS A 1 80 ? -4.469 1.5 -4.867 1 98.69 80 LYS A CA 1
ATOM 609 C C . LYS A 1 80 ? -5.023 2.785 -5.477 1 98.69 80 LYS A C 1
ATOM 611 O O . LYS A 1 80 ? -5.062 3.824 -4.816 1 98.69 80 LYS A O 1
ATOM 616 N N . ALA A 1 81 ? -5.43 2.74 -6.715 1 98.44 81 ALA A N 1
ATOM 617 C CA . ALA A 1 81 ? -6.023 3.898 -7.379 1 98.44 81 ALA A CA 1
ATOM 618 C C . ALA A 1 81 ? -7.312 4.328 -6.68 1 98.44 81 ALA A C 1
ATOM 620 O O . ALA A 1 81 ? -7.559 5.523 -6.504 1 98.44 81 ALA A O 1
ATOM 621 N N . ALA A 1 82 ? -8.062 3.352 -6.34 1 98.38 82 ALA A N 1
ATOM 622 C CA . ALA A 1 82 ? -9.297 3.633 -5.605 1 98.38 82 ALA A CA 1
ATOM 623 C C . ALA A 1 82 ? -9 4.262 -4.25 1 98.38 82 ALA A C 1
ATOM 625 O O . ALA A 1 82 ? -9.656 5.227 -3.848 1 98.38 82 ALA A O 1
ATOM 626 N N . LEU A 1 83 ? -8.008 3.727 -3.539 1 98.25 83 LEU A N 1
ATOM 627 C CA . LEU A 1 83 ? -7.574 4.266 -2.252 1 98.25 83 LEU A CA 1
ATOM 628 C C . LEU A 1 83 ? -7.074 5.699 -2.404 1 98.25 83 LEU A C 1
ATOM 630 O O . LEU A 1 83 ? -7.477 6.586 -1.646 1 98.25 83 LEU A O 1
ATOM 634 N N . ASP A 1 84 ? -6.277 5.934 -3.395 1 97.31 84 ASP A N 1
ATOM 635 C CA . ASP A 1 84 ? -5.695 7.25 -3.617 1 97.31 84 ASP A CA 1
ATOM 636 C C . ASP A 1 84 ? -6.773 8.289 -3.91 1 97.31 84 ASP A C 1
ATOM 638 O O . ASP A 1 84 ? -6.68 9.438 -3.467 1 97.31 84 ASP A O 1
ATOM 642 N N . SER A 1 85 ? -7.73 7.879 -4.664 1 97.38 85 SER A N 1
ATOM 643 C CA . SER A 1 85 ? -8.844 8.766 -4.977 1 97.38 85 SER A CA 1
ATOM 644 C C . SER A 1 85 ? -9.602 9.172 -3.713 1 97.38 85 SER A C 1
ATOM 646 O O . SER A 1 85 ? -9.922 10.344 -3.525 1 97.38 85 SER A O 1
ATOM 648 N N . GLU A 1 86 ? -9.836 8.18 -2.9 1 95.62 86 GLU A N 1
ATOM 649 C CA . GLU A 1 86 ? -10.523 8.453 -1.64 1 95.62 86 GLU A CA 1
ATOM 650 C C . GLU A 1 86 ? -9.68 9.359 -0.74 1 95.62 86 GLU A C 1
ATOM 652 O O . GLU A 1 86 ? -10.211 10.289 -0.123 1 95.62 86 GLU A O 1
ATOM 657 N N . MET A 1 87 ? -8.43 9.117 -0.643 1 93.94 87 MET A N 1
ATOM 658 C CA . MET A 1 87 ? -7.523 9.898 0.194 1 93.94 87 MET A CA 1
ATOM 659 C C . MET A 1 87 ? -7.449 11.344 -0.286 1 93.94 87 MET A C 1
ATOM 661 O O . MET A 1 87 ? -7.406 12.273 0.526 1 93.94 87 MET A O 1
ATOM 665 N N . SER A 1 88 ? -7.434 11.5 -1.57 1 94 88 SER A N 1
ATOM 666 C CA . SER A 1 88 ? -7.422 12.836 -2.162 1 94 88 SER A CA 1
ATOM 667 C C . SER A 1 88 ? -8.68 13.617 -1.793 1 94 88 SER A C 1
ATOM 669 O O . SER A 1 88 ? -8.602 14.789 -1.43 1 94 88 SER A O 1
ATOM 671 N N . ALA A 1 89 ? -9.812 12.969 -1.832 1 93.25 89 ALA A N 1
ATOM 672 C CA . ALA A 1 89 ? -11.086 13.594 -1.483 1 93.25 89 ALA A CA 1
ATOM 673 C C . ALA A 1 89 ? -11.117 13.984 -0.009 1 93.25 89 ALA A C 1
ATOM 675 O O . ALA A 1 89 ? -11.594 15.062 0.341 1 93.25 89 ALA A O 1
ATOM 676 N N . MET A 1 90 ? -10.539 13.156 0.803 1 90.69 90 MET A N 1
ATOM 677 C CA . MET A 1 90 ? -10.484 13.414 2.238 1 90.69 90 MET A CA 1
ATOM 678 C C . MET A 1 90 ? -9.578 14.594 2.545 1 90.69 90 MET A C 1
ATOM 680 O O . MET A 1 90 ? -9.914 15.445 3.371 1 90.69 90 MET A O 1
ATOM 684 N N . GLN A 1 91 ? -8.445 14.672 1.941 1 87.5 91 GLN A N 1
ATOM 685 C CA . GLN A 1 91 ? -7.469 15.734 2.145 1 87.5 91 GLN A CA 1
ATOM 686 C C . GLN A 1 91 ? -8.047 17.094 1.732 1 87.5 91 GLN A C 1
ATOM 688 O O . GLN A 1 91 ? -7.824 18.094 2.406 1 87.5 91 GLN A O 1
ATOM 693 N N . MET A 1 92 ? -8.828 17.031 0.672 1 88.56 92 MET A N 1
ATOM 694 C CA . MET A 1 92 ? -9.445 18.25 0.183 1 88.56 92 MET A CA 1
ATOM 695 C C . MET A 1 92 ? -10.516 18.75 1.151 1 88.56 92 MET A C 1
ATOM 697 O O . MET A 1 92 ? -10.812 19.938 1.202 1 88.56 92 MET A O 1
ATOM 701 N N . GLY A 1 93 ? -11.039 17.875 1.932 1 84.12 93 GLY A N 1
ATOM 702 C CA . GLY A 1 93 ? -12.078 18.219 2.887 1 84.12 93 GLY A CA 1
ATOM 703 C C . GLY A 1 93 ? -11.531 18.656 4.234 1 84.12 93 GLY A C 1
ATOM 704 O O . GLY A 1 93 ? -12.273 19.156 5.078 1 84.12 93 GLY A O 1
ATOM 705 N N . MET A 1 94 ? -10.258 18.5 4.551 1 79.44 94 MET A N 1
ATOM 706 C CA . MET A 1 94 ? -9.641 18.906 5.809 1 79.44 94 MET A CA 1
ATOM 707 C C . MET A 1 94 ? -9.406 20.406 5.844 1 79.44 94 MET A C 1
ATOM 709 O O . MET A 1 94 ? -9.086 21.016 4.82 1 79.44 94 MET A O 1
ATOM 713 N N . PRO A 1 95 ? -9.797 21 6.945 1 66.62 95 PRO A N 1
ATOM 714 C CA . PRO A 1 95 ? -9.695 22.469 7.066 1 66.62 95 PRO A CA 1
ATOM 715 C C . PRO A 1 95 ? -8.25 22.953 7.082 1 66.62 95 PRO A C 1
ATOM 717 O O . PRO A 1 95 ? -7.48 22.594 7.977 1 66.62 95 PRO A O 1
ATOM 720 N N . PHE A 1 96 ? -7.273 22.734 6.367 1 54.75 96 PHE A N 1
ATOM 721 C CA . PHE A 1 96 ? -6.047 23.531 6.336 1 54.75 96 PHE A CA 1
ATOM 722 C C . PHE A 1 96 ? -6.305 24.906 5.727 1 54.75 96 PHE A C 1
ATOM 724 O O . PHE A 1 96 ? -7.242 25.078 4.949 1 54.75 96 PHE A O 1
ATOM 731 N N . MET B 1 1 ? -0.26 46.844 3.648 1 55.84 1 MET B N 1
ATOM 732 C CA . MET B 1 1 ? -0.514 45.438 3.344 1 55.84 1 MET B CA 1
ATOM 733 C C . MET B 1 1 ? 0.782 44.719 2.998 1 55.84 1 MET B C 1
ATOM 735 O O . MET B 1 1 ? 0.761 43.688 2.33 1 55.84 1 MET B O 1
ATOM 739 N N . GLY B 1 2 ? 1.857 45.438 2.83 1 66.06 2 GLY B N 1
ATOM 740 C CA . GLY B 1 2 ? 3.07 45.5 2.029 1 66.06 2 GLY B CA 1
ATOM 741 C C . GLY B 1 2 ? 4.078 44.438 2.367 1 66.06 2 GLY B C 1
ATOM 742 O O . GLY B 1 2 ? 3.865 43.25 2.061 1 66.06 2 GLY B O 1
ATOM 743 N N . SER B 1 3 ? 5.074 44.688 3.396 1 74.25 3 SER B N 1
ATOM 744 C CA . SER B 1 3 ? 6.277 43.938 3.699 1 74.25 3 SER B CA 1
ATOM 745 C C . SER B 1 3 ? 5.934 42.625 4.379 1 74.25 3 SER B C 1
ATOM 747 O O . SER B 1 3 ? 6.484 41.562 4.027 1 74.25 3 SER B O 1
ATOM 749 N N . GLY B 1 4 ? 4.863 42.531 5.133 1 83.81 4 GLY B N 1
ATOM 750 C CA . GLY B 1 4 ? 4.434 41.344 5.852 1 83.81 4 GLY B CA 1
ATOM 751 C C . GLY B 1 4 ? 3.777 40.312 4.957 1 83.81 4 GLY B C 1
ATOM 752 O O . GLY B 1 4 ? 4 39.125 5.121 1 83.81 4 GLY B O 1
ATOM 753 N N . TYR B 1 5 ? 3.008 40.906 3.979 1 84.94 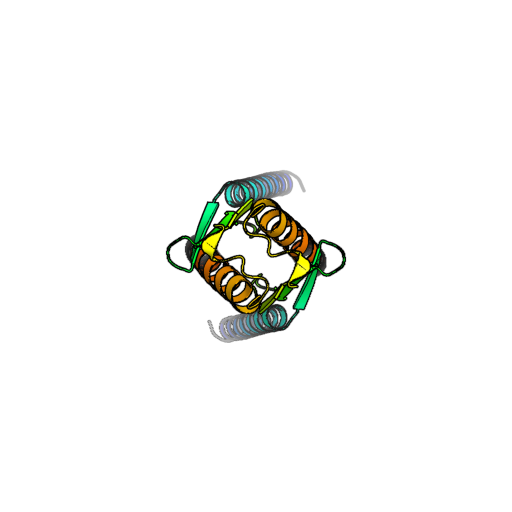5 TYR B N 1
ATOM 754 C CA . TYR B 1 5 ? 2.322 40 3.053 1 84.94 5 TYR B CA 1
ATOM 755 C C . TYR B 1 5 ? 3.314 39.312 2.131 1 84.94 5 TYR B C 1
ATOM 757 O O . TYR B 1 5 ? 3.178 38.125 1.851 1 84.94 5 TYR B O 1
ATOM 765 N N . ALA B 1 6 ? 4.336 40.125 1.782 1 87.06 6 ALA B N 1
ATOM 766 C CA . ALA B 1 6 ? 5.379 39.594 0.91 1 87.06 6 ALA B CA 1
ATOM 767 C C . ALA B 1 6 ? 6.184 38.5 1.619 1 87.06 6 ALA B C 1
ATOM 769 O O . ALA B 1 6 ? 6.531 37.469 1.016 1 87.06 6 ALA B O 1
ATOM 770 N N . LYS B 1 7 ? 6.48 38.781 2.797 1 88.75 7 LYS B N 1
ATOM 771 C CA . LYS B 1 7 ? 7.211 37.812 3.605 1 88.75 7 LYS B CA 1
ATOM 772 C C . LYS B 1 7 ? 6.395 36.531 3.816 1 88.75 7 LYS B C 1
ATOM 774 O O . LYS B 1 7 ? 6.914 35.438 3.684 1 88.75 7 LYS B O 1
ATOM 779 N N . LYS B 1 8 ? 5.199 36.656 4.066 1 89.88 8 LYS B N 1
ATOM 780 C CA . LYS B 1 8 ? 4.312 35.5 4.285 1 89.88 8 LYS B CA 1
ATOM 781 C C . LYS B 1 8 ? 4.164 34.656 3.016 1 89.88 8 LYS B C 1
ATOM 783 O O . LYS B 1 8 ? 4.18 33.438 3.07 1 89.88 8 LYS B O 1
ATOM 788 N N . LYS B 1 9 ? 4.059 35.312 1.974 1 90.12 9 LYS B N 1
ATOM 789 C CA . LYS B 1 9 ? 3.934 34.625 0.69 1 90.12 9 LYS B CA 1
ATOM 790 C C . LYS B 1 9 ? 5.184 33.812 0.377 1 90.12 9 LYS B C 1
ATOM 792 O O . LYS B 1 9 ? 5.09 32.688 -0.105 1 90.12 9 LYS B O 1
ATOM 797 N N . LYS B 1 10 ? 6.367 34.469 0.641 1 91.75 10 LYS B N 1
ATOM 798 C CA . LYS B 1 10 ? 7.645 33.781 0.422 1 91.75 10 LYS B CA 1
ATOM 799 C C . LYS B 1 10 ? 7.762 32.531 1.294 1 91.75 10 LYS B C 1
ATOM 801 O O . LYS B 1 10 ? 8.234 31.5 0.836 1 91.75 10 LYS B O 1
ATOM 806 N N . GLU B 1 11 ? 7.324 32.625 2.416 1 92.44 11 GLU B N 1
ATOM 807 C CA . GLU B 1 11 ? 7.336 31.5 3.35 1 92.44 11 GLU B CA 1
ATOM 808 C C . GLU B 1 11 ? 6.395 30.391 2.889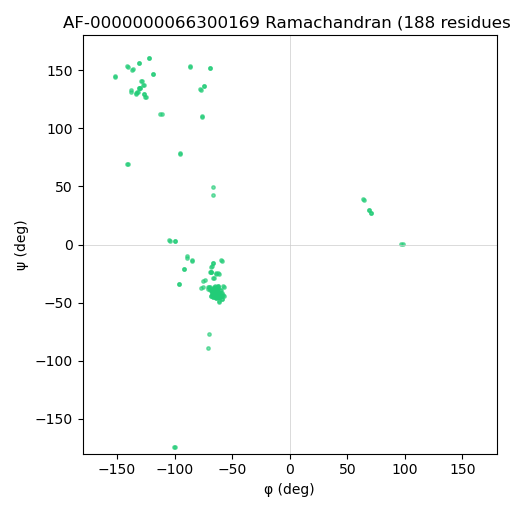 1 92.44 11 GLU B C 1
ATOM 810 O O . GLU B 1 11 ? 6.754 29.203 2.914 1 92.44 11 GLU B O 1
ATOM 815 N N . ALA B 1 12 ? 5.297 30.75 2.402 1 90.31 12 ALA B N 1
ATOM 816 C CA . ALA B 1 12 ? 4.312 29.797 1.893 1 90.31 12 ALA B CA 1
ATOM 817 C C . ALA B 1 12 ? 4.855 29.047 0.688 1 90.31 12 ALA B C 1
ATOM 819 O O . ALA B 1 12 ? 4.691 27.828 0.591 1 90.31 12 ALA B O 1
ATOM 820 N N . LYS B 1 13 ? 5.613 29.719 -0.118 1 94.19 13 LYS B N 1
ATOM 821 C CA . LYS B 1 13 ? 6.203 29.125 -1.313 1 94.19 13 LYS B CA 1
ATOM 822 C C . LYS B 1 13 ? 7.305 28.141 -0.946 1 94.19 13 LYS B C 1
ATOM 824 O O . LYS B 1 13 ? 7.434 27.078 -1.576 1 94.19 13 LYS B O 1
ATOM 829 N N . LEU B 1 14 ? 8.023 28.469 0.063 1 92.94 14 LEU B N 1
ATOM 830 C CA . LEU B 1 14 ? 9.094 27.594 0.534 1 92.94 14 LEU B CA 1
ATOM 831 C C . LEU B 1 14 ? 8.523 26.297 1.12 1 92.94 14 LEU B C 1
ATOM 833 O O . LEU B 1 14 ? 9.023 25.219 0.838 1 92.94 14 LEU B O 1
ATOM 837 N N . MET B 1 15 ? 7.457 26.453 1.785 1 90.44 15 MET B N 1
ATOM 838 C CA . MET B 1 15 ? 6.797 25.281 2.375 1 90.44 15 MET B CA 1
ATOM 839 C C . MET B 1 15 ? 6.223 24.375 1.292 1 90.4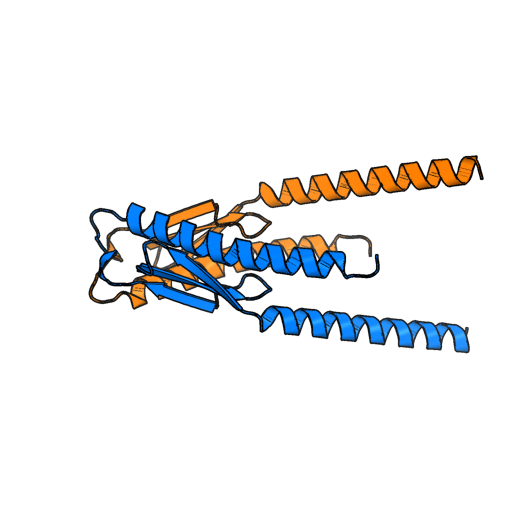4 15 MET B C 1
ATOM 841 O O . MET B 1 15 ? 6.387 23.156 1.346 1 90.44 15 MET B O 1
ATOM 845 N N . GLU B 1 16 ? 5.648 24.938 0.407 1 92.94 16 GLU B N 1
ATOM 846 C CA . GLU B 1 16 ? 5.102 24.203 -0.726 1 92.94 16 GLU B CA 1
ATOM 847 C C . GLU B 1 16 ? 6.188 23.406 -1.438 1 92.94 16 GLU B C 1
ATOM 849 O O . GLU B 1 16 ? 6.016 22.219 -1.711 1 92.94 16 GLU B O 1
ATOM 854 N N . ARG B 1 17 ? 7.324 23.969 -1.679 1 94.31 17 ARG B N 1
ATOM 855 C CA . ARG B 1 17 ? 8.445 23.328 -2.354 1 94.31 17 ARG B CA 1
ATOM 856 C C . ARG B 1 17 ? 8.992 22.172 -1.524 1 94.31 17 ARG B C 1
ATOM 858 O O . ARG B 1 17 ? 9.289 21.094 -2.062 1 94.31 17 ARG B O 1
ATOM 865 N N . GLN B 1 18 ? 9.094 22.344 -0.236 1 90.81 18 GLN B N 1
ATOM 866 C CA . GLN B 1 18 ? 9.602 21.297 0.655 1 90.81 18 GLN B CA 1
ATOM 867 C C . GLN B 1 18 ? 8.68 20.078 0.659 1 90.81 18 GLN B C 1
ATOM 869 O O . GLN B 1 18 ? 9.148 18.938 0.681 1 90.81 18 GLN B O 1
ATOM 874 N N . PHE B 1 19 ? 7.438 20.375 0.605 1 89 19 PHE B N 1
ATOM 875 C CA . PHE B 1 19 ? 6.461 19.297 0.582 1 89 19 PHE B CA 1
ATOM 876 C C . PHE B 1 19 ? 6.551 18.516 -0.723 1 89 19 PHE B C 1
ATOM 878 O O . PHE B 1 19 ? 6.516 17.281 -0.718 1 89 19 PHE B O 1
ATOM 885 N N . MET B 1 20 ? 6.719 19.172 -1.756 1 93.56 20 MET B N 1
ATOM 886 C CA . MET B 1 20 ? 6.844 18.531 -3.059 1 93.56 20 MET B CA 1
ATOM 887 C C . MET B 1 20 ? 8.109 17.688 -3.131 1 93.56 20 MET B C 1
ATOM 889 O O . MET B 1 20 ? 8.102 16.578 -3.686 1 93.56 20 MET B O 1
ATOM 893 N N . GLU B 1 21 ? 9.148 18.156 -2.535 1 94.12 21 GLU B N 1
ATOM 894 C CA . GLU B 1 21 ? 10.414 17.422 -2.508 1 94.12 21 GLU B CA 1
ATOM 895 C C . GLU B 1 21 ? 10.312 16.172 -1.65 1 94.12 21 GLU B C 1
ATOM 897 O O . GLU B 1 21 ? 10.867 15.117 -2.002 1 94.12 21 GLU B O 1
ATOM 902 N N . MET B 1 22 ? 9.633 16.234 -0.584 1 91.25 22 MET B N 1
ATOM 903 C CA . MET B 1 22 ? 9.406 15.094 0.287 1 91.25 22 MET B CA 1
ATOM 904 C C . MET B 1 22 ? 8.594 14.016 -0.431 1 91.25 22 MET B C 1
ATOM 906 O O . MET B 1 22 ? 8.938 12.836 -0.377 1 91.25 22 MET B O 1
ATOM 910 N N . GLU B 1 23 ? 7.605 14.508 -1.067 1 92.5 23 GLU B N 1
ATOM 911 C CA . GLU B 1 23 ? 6.773 13.578 -1.836 1 92.5 23 GLU B CA 1
ATOM 912 C C . GLU B 1 23 ? 7.598 12.852 -2.898 1 92.5 23 GLU B C 1
ATOM 914 O O . GLU B 1 23 ? 7.465 11.641 -3.07 1 92.5 23 GLU B O 1
ATOM 919 N N . ALA B 1 24 ? 8.414 13.562 -3.584 1 94.69 24 ALA B N 1
ATOM 920 C CA . ALA B 1 24 ? 9.266 12.992 -4.625 1 94.69 24 ALA B CA 1
ATOM 921 C C . ALA B 1 24 ? 10.25 11.992 -4.035 1 94.69 24 ALA B C 1
ATOM 923 O O . ALA B 1 24 ? 10.492 10.93 -4.617 1 94.69 24 ALA B O 1
ATOM 924 N N . SER B 1 25 ? 10.766 12.359 -2.895 1 95.38 25 SER B N 1
ATOM 925 C CA . SER B 1 25 ? 11.695 11.461 -2.221 1 95.38 25 SER B CA 1
ATOM 926 C C . SER B 1 25 ? 11.016 10.156 -1.821 1 95.38 25 SER B C 1
ATOM 928 O O . SER B 1 25 ? 11.586 9.078 -1.99 1 95.38 25 SER B O 1
ATOM 930 N N . LEU B 1 26 ? 9.852 10.203 -1.336 1 95.12 26 LEU B N 1
ATOM 931 C CA . LEU B 1 26 ? 9.086 9.023 -0.938 1 95.12 26 LEU B CA 1
ATOM 932 C C . LEU B 1 26 ? 8.812 8.117 -2.135 1 95.12 26 LEU B C 1
ATOM 934 O O . LEU B 1 26 ? 8.883 6.891 -2.021 1 95.12 26 LEU B O 1
ATOM 938 N N . GLU B 1 27 ? 8.594 8.75 -3.293 1 95.81 27 GLU B N 1
ATOM 939 C CA . GLU B 1 27 ? 8.312 7.98 -4.504 1 95.81 27 GLU B CA 1
ATOM 940 C C . GLU B 1 27 ? 9.547 7.203 -4.957 1 95.81 27 GLU B C 1
ATOM 942 O O . GLU B 1 27 ? 9.422 6.164 -5.613 1 95.81 27 GLU B O 1
ATOM 947 N N . GLN B 1 28 ? 10.719 7.656 -4.578 1 97.06 28 GLN B N 1
ATOM 948 C CA . GLN B 1 28 ? 11.961 7.059 -5.059 1 97.06 28 GLN B CA 1
ATOM 949 C C . GLN B 1 28 ? 12.445 5.965 -4.113 1 97.06 28 GLN B C 1
ATOM 951 O O . GLN B 1 28 ? 13.242 5.113 -4.5 1 97.06 28 GLN B O 1
ATOM 956 N N . LYS B 1 29 ? 12.039 5.957 -2.912 1 97.62 29 LYS B N 1
ATOM 957 C CA . LYS B 1 29 ? 12.43 4.934 -1.949 1 97.62 29 LYS B CA 1
ATOM 958 C C . LYS B 1 29 ? 11.797 3.584 -2.297 1 97.62 29 LYS B C 1
ATOM 960 O O . LYS B 1 29 ? 10.766 3.529 -2.967 1 97.62 29 LYS B O 1
ATOM 965 N N . ARG B 1 30 ? 12.57 2.561 -1.854 1 98.69 30 ARG B N 1
ATOM 966 C CA . ARG B 1 30 ? 12.094 1.206 -2.119 1 98.69 30 ARG B CA 1
ATOM 967 C C . ARG B 1 30 ? 12.125 0.357 -0.852 1 98.69 30 ARG B C 1
ATOM 969 O O . ARG B 1 30 ? 13.086 0.418 -0.083 1 98.69 30 ARG B O 1
ATOM 976 N N . PHE B 1 31 ? 11.094 -0.312 -0.663 1 98.81 31 PHE B N 1
ATOM 977 C CA . PHE B 1 31 ? 10.969 -1.26 0.437 1 98.81 31 PHE B CA 1
ATOM 978 C C . PHE B 1 31 ? 10.586 -2.641 -0.079 1 98.81 31 PHE B C 1
ATOM 980 O O . PHE B 1 31 ? 9.594 -2.787 -0.794 1 98.81 31 PHE B O 1
ATOM 987 N N . SER B 1 32 ? 11.391 -3.621 0.331 1 98.75 32 SER B N 1
ATOM 988 C CA . SER B 1 32 ? 11.156 -4.961 -0.195 1 98.75 32 SER B CA 1
ATOM 989 C C . SER B 1 32 ? 10.82 -5.941 0.923 1 98.75 32 SER B C 1
ATOM 991 O O . SER B 1 32 ? 11.219 -5.742 2.072 1 98.75 32 SER B O 1
ATOM 993 N N . GLY B 1 33 ? 9.969 -6.895 0.601 1 98.75 33 GLY B N 1
ATOM 994 C CA . GLY B 1 33 ? 9.641 -8.031 1.441 1 98.75 33 GLY B CA 1
ATOM 995 C C . GLY B 1 33 ? 9.586 -9.344 0.676 1 98.75 33 GLY B C 1
ATOM 996 O O . GLY B 1 33 ? 9.367 -9.352 -0.537 1 98.75 33 GLY B O 1
ATOM 997 N N . GLU B 1 34 ? 9.898 -10.391 1.404 1 98.75 34 GLU B N 1
ATOM 998 C CA . GLU B 1 34 ? 9.883 -11.719 0.799 1 98.75 34 GLU B CA 1
ATOM 999 C C . GLU B 1 34 ? 9.109 -12.711 1.662 1 98.75 34 GLU B C 1
ATOM 1001 O O . GLU B 1 34 ? 8.914 -12.477 2.857 1 98.75 34 GLU B O 1
ATOM 1006 N N . ALA B 1 35 ? 8.648 -13.734 0.986 1 98.69 35 ALA B N 1
ATOM 1007 C CA . ALA B 1 35 ? 8 -14.852 1.672 1 98.69 35 ALA B CA 1
ATOM 1008 C C . ALA B 1 35 ? 8.391 -16.188 1.038 1 98.69 35 ALA B C 1
ATOM 1010 O O . ALA B 1 35 ? 8.805 -16.234 -0.122 1 98.69 35 ALA B O 1
ATOM 1011 N N . GLY B 1 36 ? 8.336 -17.266 1.896 1 98.06 36 GLY B N 1
ATOM 1012 C CA . GLY B 1 36 ? 8.625 -18.609 1.404 1 98.06 36 GLY B CA 1
ATOM 1013 C C . GLY B 1 36 ? 10.078 -18.797 1.024 1 98.06 36 GLY B C 1
ATOM 1014 O O . GLY B 1 36 ? 10.383 -19.469 0.032 1 98.06 36 GLY B O 1
ATOM 1015 N N . ASN B 1 37 ? 10.953 -18.094 1.671 1 97.06 37 ASN B N 1
ATOM 1016 C CA . ASN B 1 37 ? 12.383 -18.172 1.382 1 97.06 37 ASN B CA 1
ATOM 1017 C C . ASN B 1 37 ? 12.695 -17.672 -0.029 1 97.06 37 ASN B C 1
ATOM 1019 O O . ASN B 1 37 ? 13.445 -18.328 -0.763 1 97.06 37 ASN B O 1
ATOM 1023 N N . GLY B 1 38 ? 11.969 -16.594 -0.464 1 97.94 38 GLY B N 1
ATOM 1024 C CA . GLY B 1 38 ? 12.242 -15.938 -1.735 1 97.94 38 GLY B CA 1
ATOM 1025 C C . GLY B 1 38 ? 11.312 -16.391 -2.848 1 97.94 38 GLY B C 1
ATOM 1026 O O . GLY B 1 38 ? 11.445 -15.945 -3.99 1 97.94 38 GLY B O 1
ATOM 1027 N N . LEU B 1 39 ? 10.398 -17.297 -2.525 1 98.62 39 LEU B N 1
ATOM 1028 C CA . LEU B 1 39 ? 9.43 -17.734 -3.527 1 98.62 39 LEU B CA 1
ATOM 1029 C C . LEU B 1 39 ? 8.641 -16.547 -4.074 1 98.62 39 LEU B C 1
ATOM 1031 O O . LEU B 1 39 ? 8.312 -16.516 -5.266 1 98.62 39 LEU B O 1
ATOM 1035 N N . VAL B 1 40 ? 8.344 -15.625 -3.277 1 98.81 40 VAL B N 1
ATOM 1036 C CA . VAL B 1 40 ? 7.672 -14.398 -3.686 1 98.81 40 VAL B CA 1
ATOM 1037 C C . VAL B 1 40 ? 8.406 -13.188 -3.105 1 98.81 40 VAL B C 1
ATOM 1039 O O . VAL B 1 40 ? 8.797 -13.195 -1.936 1 98.81 40 VAL B O 1
ATOM 1042 N N . SER B 1 41 ? 8.688 -12.234 -3.904 1 98.81 41 SER B N 1
ATOM 1043 C CA . SER B 1 41 ? 9.266 -10.961 -3.498 1 98.81 41 SER B CA 1
ATOM 1044 C C . SER B 1 41 ? 8.445 -9.789 -4.012 1 98.81 41 SER B C 1
ATOM 1046 O O . SER B 1 41 ? 7.984 -9.797 -5.156 1 98.81 41 SER B O 1
ATOM 1048 N N . VAL B 1 42 ? 8.273 -8.828 -3.109 1 98.81 42 VAL B N 1
ATOM 1049 C CA . VAL B 1 42 ? 7.516 -7.633 -3.465 1 98.81 42 VAL B CA 1
ATOM 1050 C C . VAL B 1 42 ? 8.32 -6.387 -3.107 1 98.81 42 VAL B C 1
ATOM 1052 O O . VAL B 1 42 ? 9.031 -6.367 -2.096 1 98.81 42 VAL B O 1
ATOM 1055 N N . THR B 1 43 ? 8.234 -5.414 -3.98 1 98.88 43 THR B N 1
ATOM 1056 C CA . THR B 1 43 ? 8.836 -4.113 -3.717 1 98.88 43 THR B CA 1
ATOM 1057 C C . THR B 1 43 ? 7.812 -2.996 -3.875 1 98.88 43 THR B C 1
ATOM 1059 O O . THR B 1 43 ? 7.098 -2.939 -4.879 1 98.88 43 THR B O 1
ATOM 1062 N N . ILE B 1 44 ? 7.746 -2.16 -2.861 1 98.81 44 ILE B N 1
ATOM 1063 C CA . ILE B 1 44 ? 6.871 -0.996 -2.904 1 98.81 44 ILE B CA 1
ATOM 1064 C C . ILE B 1 44 ? 7.688 0.276 -2.695 1 98.81 44 ILE B C 1
ATOM 1066 O O . ILE B 1 44 ? 8.82 0.22 -2.219 1 98.81 44 ILE B O 1
ATOM 1070 N N . ASN B 1 45 ? 7.074 1.398 -3.129 1 98.44 45 ASN B N 1
ATOM 1071 C CA . ASN B 1 45 ? 7.746 2.668 -2.871 1 98.44 45 ASN B CA 1
ATOM 1072 C C . ASN B 1 45 ? 7.152 3.381 -1.661 1 98.44 45 ASN B C 1
ATOM 1074 O O . ASN B 1 45 ? 6.324 2.814 -0.945 1 98.44 45 ASN B O 1
ATOM 1078 N N . GLY B 1 46 ? 7.625 4.598 -1.431 1 97.75 46 GLY B N 1
ATOM 1079 C CA . GLY B 1 46 ? 7.227 5.348 -0.251 1 97.75 46 GLY B CA 1
ATOM 1080 C C . GLY B 1 46 ? 5.762 5.746 -0.262 1 97.75 46 GLY B C 1
ATOM 1081 O O . GLY B 1 46 ? 5.211 6.133 0.77 1 97.75 46 GLY B O 1
ATOM 1082 N N . LYS B 1 47 ? 5.141 5.664 -1.397 1 96.5 47 LYS B N 1
ATOM 1083 C CA . LYS B 1 47 ? 3.715 5.953 -1.521 1 96.5 47 LYS B CA 1
ATOM 1084 C C . LYS B 1 47 ?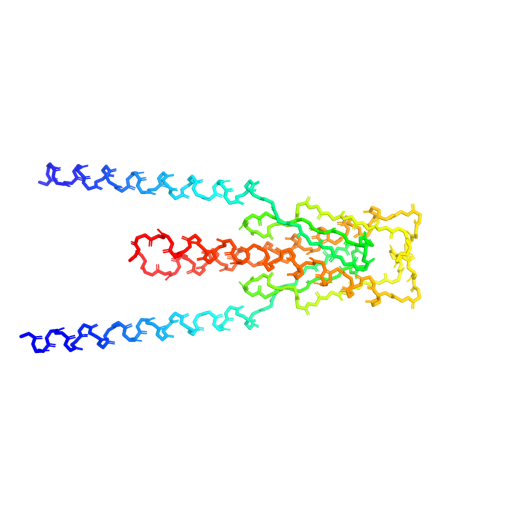 2.895 4.668 -1.544 1 96.5 47 LYS B C 1
ATOM 1086 O O . LYS B 1 47 ? 1.691 4.695 -1.812 1 96.5 47 LYS B O 1
ATOM 1091 N N . CYS B 1 48 ? 3.553 3.533 -1.399 1 98.19 48 CYS B N 1
ATOM 1092 C CA . CYS B 1 48 ? 2.982 2.191 -1.356 1 98.19 48 CYS B CA 1
ATOM 1093 C C . CYS B 1 48 ? 2.469 1.772 -2.729 1 98.19 48 CYS B C 1
ATOM 1095 O O . CYS B 1 48 ? 1.473 1.055 -2.832 1 98.19 48 CYS B O 1
ATOM 1097 N N . ASP B 1 49 ? 3.078 2.342 -3.768 1 97.88 49 ASP B N 1
ATOM 1098 C CA . ASP B 1 49 ? 2.883 1.755 -5.09 1 97.88 49 ASP B CA 1
ATOM 1099 C C . ASP B 1 49 ? 3.672 0.457 -5.238 1 97.88 49 ASP B C 1
ATOM 1101 O O . ASP B 1 49 ? 4.816 0.366 -4.789 1 97.88 49 ASP B O 1
ATOM 1105 N N . LEU B 1 50 ? 3.018 -0.512 -5.809 1 98.44 50 LEU B N 1
ATOM 1106 C CA . LEU B 1 50 ? 3.697 -1.777 -6.066 1 98.44 50 LEU B CA 1
ATOM 1107 C C . LEU B 1 50 ? 4.633 -1.659 -7.266 1 98.44 50 LEU B C 1
ATOM 1109 O O . LEU B 1 50 ? 4.176 -1.557 -8.406 1 98.44 50 LEU B O 1
ATOM 1113 N N . VAL B 1 51 ? 5.953 -1.684 -7.059 1 97.62 51 VAL B N 1
ATOM 1114 C CA . VAL B 1 51 ? 6.945 -1.356 -8.078 1 97.62 51 VAL B CA 1
ATOM 1115 C C . VAL B 1 51 ? 7.449 -2.637 -8.742 1 97.62 51 VAL B C 1
ATOM 1117 O O . VAL B 1 51 ? 7.832 -2.629 -9.914 1 97.62 51 VAL B O 1
ATOM 1120 N N . ASP B 1 52 ? 7.504 -3.674 -7.926 1 98.19 52 ASP B N 1
ATOM 1121 C CA . ASP B 1 52 ? 8.023 -4.93 -8.461 1 98.19 52 ASP B CA 1
ATOM 1122 C C . ASP B 1 52 ? 7.418 -6.125 -7.73 1 98.19 52 ASP B C 1
ATOM 1124 O O . ASP B 1 52 ? 7.137 -6.055 -6.535 1 98.19 52 ASP B O 1
ATOM 1128 N N . VAL B 1 53 ? 7.211 -7.156 -8.508 1 98.69 53 VAL B N 1
ATOM 1129 C CA . VAL B 1 53 ? 6.777 -8.453 -8 1 98.69 53 VAL B CA 1
ATOM 1130 C C . VAL B 1 53 ? 7.543 -9.57 -8.703 1 98.69 53 VAL B C 1
ATOM 1132 O O . VAL B 1 53 ? 7.633 -9.586 -9.93 1 98.69 53 VAL B O 1
ATOM 1135 N N . ARG B 1 54 ? 8.047 -10.461 -7.898 1 98.5 54 ARG B N 1
ATOM 1136 C CA . ARG B 1 54 ? 8.734 -11.633 -8.438 1 98.5 54 ARG B CA 1
ATOM 1137 C C . ARG B 1 54 ? 8.203 -12.914 -7.809 1 98.5 54 ARG B C 1
ATOM 1139 O O . ARG B 1 54 ? 7.992 -12.977 -6.598 1 98.5 54 ARG B O 1
ATOM 1146 N N . ILE B 1 55 ? 7.988 -13.844 -8.672 1 98.56 55 ILE B N 1
ATOM 1147 C CA . ILE B 1 55 ? 7.43 -15.117 -8.227 1 98.56 55 ILE B CA 1
ATOM 1148 C C . ILE B 1 55 ? 8.219 -16.266 -8.836 1 98.56 55 ILE B C 1
ATOM 1150 O O . ILE B 1 55 ? 8.477 -16.281 -10.047 1 98.56 55 ILE B O 1
ATOM 1154 N N . LYS B 1 56 ? 8.594 -17.156 -8.008 1 98.19 56 LYS B N 1
ATOM 1155 C CA . LYS B 1 56 ? 9.312 -18.328 -8.508 1 98.19 56 LYS B CA 1
ATOM 1156 C C . LYS B 1 56 ? 8.336 -19.422 -8.938 1 98.19 56 LYS B C 1
ATOM 1158 O O . LYS B 1 56 ? 7.254 -19.547 -8.359 1 98.19 56 LYS B O 1
ATOM 1163 N N . PRO B 1 57 ? 8.727 -20.234 -9.844 1 97.75 57 PRO B N 1
ATOM 1164 C CA . PRO B 1 57 ? 7.836 -21.25 -10.406 1 97.75 57 PRO B CA 1
ATOM 1165 C C . PRO B 1 57 ? 7.391 -22.281 -9.367 1 97.75 57 PRO B C 1
ATOM 1167 O O . PRO B 1 57 ? 6.297 -22.844 -9.477 1 97.75 57 PRO B O 1
ATOM 1170 N N . ASP B 1 58 ? 8.102 -22.469 -8.375 1 96.75 58 ASP B N 1
ATOM 1171 C CA . ASP B 1 58 ? 7.918 -23.562 -7.43 1 96.75 58 ASP B CA 1
ATOM 1172 C C . ASP B 1 58 ? 6.629 -23.391 -6.633 1 96.75 58 ASP B C 1
ATOM 1174 O O . ASP B 1 58 ? 6.098 -24.359 -6.082 1 96.75 58 ASP B O 1
ATOM 1178 N N . CYS B 1 59 ? 6.129 -22.203 -6.609 1 97.44 59 CYS B N 1
ATOM 1179 C CA . CYS B 1 59 ? 4.938 -21.984 -5.793 1 97.44 59 CYS B CA 1
ATOM 1180 C C . CYS B 1 59 ? 3.693 -21.875 -6.664 1 97.44 59 CYS B C 1
ATOM 1182 O O . CYS B 1 59 ? 2.594 -21.641 -6.156 1 97.44 59 CYS B O 1
ATOM 1184 N N . LEU B 1 60 ? 3.91 -22.062 -7.953 1 98 60 LEU B N 1
ATOM 1185 C CA . LEU B 1 60 ? 2.793 -21.906 -8.875 1 98 60 LEU B CA 1
ATOM 1186 C C . LEU B 1 60 ? 2.139 -23.25 -9.172 1 98 60 LEU B C 1
ATOM 1188 O O . LEU B 1 60 ? 2.367 -23.844 -10.234 1 98 60 LEU B O 1
ATOM 1192 N N . ASP B 1 61 ? 1.322 -23.672 -8.211 1 97.12 61 ASP B N 1
ATOM 1193 C CA . ASP B 1 61 ? 0.56 -24.922 -8.297 1 97.12 61 ASP B CA 1
ATOM 1194 C C . ASP B 1 61 ? -0.938 -24.641 -8.406 1 97.12 61 ASP B C 1
ATOM 1196 O O . ASP B 1 61 ? -1.549 -24.125 -7.461 1 97.12 61 ASP B O 1
ATOM 1200 N N . PRO B 1 62 ? -1.542 -24.922 -9.5 1 97.06 62 PRO B N 1
ATOM 1201 C CA . PRO B 1 62 ? -2.969 -24.641 -9.672 1 97.06 62 PRO B CA 1
ATOM 1202 C C . PRO B 1 62 ? -3.838 -25.359 -8.641 1 97.06 62 PRO B C 1
ATOM 1204 O O . PRO B 1 62 ? -4.988 -24.969 -8.422 1 97.06 62 PRO B O 1
ATOM 1207 N N . GLU B 1 63 ? -3.295 -26.281 -7.984 1 96.88 63 GLU B N 1
ATOM 1208 C CA . GLU B 1 63 ? -4.07 -27.047 -7.016 1 96.88 63 GLU B CA 1
ATOM 1209 C C . GLU B 1 63 ? -4.129 -26.344 -5.668 1 96.88 63 GLU B C 1
ATOM 1211 O O . GLU B 1 63 ? -4.938 -26.688 -4.805 1 96.88 63 GLU B O 1
ATOM 1216 N N . ASP B 1 64 ? -3.316 -25.359 -5.438 1 96.75 64 ASP B N 1
ATOM 1217 C CA . ASP B 1 64 ? -3.277 -24.688 -4.145 1 96.75 64 ASP B CA 1
ATOM 1218 C C . ASP B 1 64 ? -3.088 -23.172 -4.32 1 96.75 64 ASP B C 1
ATOM 1220 O O . ASP B 1 64 ? -2.057 -22.625 -3.928 1 96.75 64 ASP B O 1
ATOM 1224 N N . PRO B 1 65 ? -4.062 -22.516 -4.812 1 97.56 65 PRO B N 1
ATOM 1225 C CA . PRO B 1 65 ? -3.928 -21.078 -5.039 1 97.56 65 PRO B CA 1
ATOM 1226 C C . PRO B 1 65 ? -3.688 -20.297 -3.748 1 97.56 65 PRO B C 1
ATOM 1228 O O . PRO B 1 65 ? -3.107 -19.203 -3.779 1 97.56 65 PRO B O 1
ATOM 1231 N N . GLU B 1 66 ? -4.137 -20.906 -2.666 1 97.75 66 GLU B N 1
ATOM 1232 C CA . GLU B 1 66 ? -4.027 -20.219 -1.383 1 97.75 66 GLU B CA 1
ATOM 1233 C C . GLU B 1 66 ? -2.57 -20.047 -0.966 1 97.75 66 GLU B C 1
ATOM 1235 O O . GLU B 1 66 ? -2.223 -19.094 -0.267 1 97.75 66 GLU B O 1
ATOM 1240 N N . VAL B 1 67 ? -1.741 -20.984 -1.414 1 97.56 67 VAL B N 1
ATOM 1241 C CA . VAL B 1 67 ? -0.325 -20.906 -1.069 1 97.56 67 VAL B CA 1
ATOM 1242 C C . VAL B 1 67 ? 0.277 -19.625 -1.626 1 97.56 67 VAL B C 1
ATOM 1244 O O . VAL B 1 67 ? 0.915 -18.859 -0.895 1 97.56 67 VAL B O 1
ATOM 1247 N N . VAL B 1 68 ? 0.046 -19.328 -2.898 1 97.94 68 VAL B N 1
ATOM 1248 C CA . VAL B 1 68 ? 0.593 -18.156 -3.555 1 97.94 68 VAL B CA 1
ATOM 1249 C C . VAL B 1 68 ? 0.002 -16.891 -2.924 1 97.94 68 VAL B C 1
ATOM 1251 O O . VAL B 1 68 ? 0.72 -15.922 -2.668 1 97.94 68 VAL B O 1
ATOM 1254 N N . ALA B 1 69 ? -1.278 -16.938 -2.658 1 98.56 69 ALA B N 1
ATOM 1255 C CA . ALA B 1 69 ? -1.938 -15.812 -2.01 1 98.56 69 ALA B CA 1
ATOM 1256 C C . ALA B 1 69 ? -1.3 -15.508 -0.659 1 98.56 69 ALA B C 1
ATOM 1258 O O . ALA B 1 69 ? -1.008 -14.344 -0.351 1 98.56 69 ALA B O 1
ATOM 1259 N N . ASP B 1 70 ? -1.087 -16.547 0.148 1 98.62 70 ASP B N 1
ATOM 1260 C CA . ASP B 1 70 ? -0.493 -16.391 1.472 1 98.62 70 ASP B CA 1
ATOM 1261 C C . ASP B 1 70 ? 0.921 -15.812 1.373 1 98.62 70 ASP B C 1
ATOM 1263 O O . ASP B 1 70 ? 1.315 -14.977 2.184 1 98.62 70 ASP B O 1
ATOM 1267 N N . LEU B 1 71 ? 1.64 -16.312 0.398 1 98.69 71 LEU B N 1
ATOM 1268 C CA . LEU B 1 71 ? 3.006 -15.844 0.197 1 98.69 71 LEU B CA 1
ATOM 1269 C C . LEU B 1 71 ? 3.023 -14.367 -0.171 1 98.69 71 LEU B C 1
ATOM 1271 O O . LEU B 1 71 ? 3.852 -13.609 0.336 1 98.69 71 LEU B O 1
ATOM 1275 N N . PHE B 1 72 ? 2.105 -13.969 -1.074 1 98.69 72 PHE B N 1
ATOM 1276 C CA . PHE B 1 72 ? 2.018 -12.562 -1.453 1 98.69 72 PHE B CA 1
ATOM 1277 C C . PHE B 1 72 ? 1.666 -11.703 -0.248 1 98.69 72 PHE B C 1
ATOM 1279 O O . PHE B 1 72 ? 2.273 -10.648 -0.032 1 98.69 72 PHE B O 1
ATOM 1286 N N . ARG B 1 73 ? 0.713 -12.164 0.536 1 98.62 73 ARG B N 1
ATOM 1287 C CA . ARG B 1 73 ? 0.32 -11.398 1.72 1 98.62 73 ARG B CA 1
ATOM 1288 C C . ARG B 1 73 ? 1.496 -11.227 2.674 1 98.62 73 ARG B C 1
ATOM 1290 O O . ARG B 1 73 ? 1.738 -10.133 3.178 1 98.62 73 ARG B O 1
ATOM 1297 N N . ALA B 1 74 ? 2.195 -12.281 2.855 1 98.81 74 ALA B N 1
ATOM 1298 C CA . ALA B 1 74 ? 3.328 -12.258 3.777 1 98.81 74 ALA B CA 1
ATOM 1299 C C . ALA B 1 74 ? 4.441 -11.352 3.256 1 98.81 74 ALA B C 1
ATOM 1301 O O . ALA B 1 74 ? 5.008 -10.555 4.012 1 98.81 74 ALA B O 1
ATOM 1302 N N . ALA B 1 75 ? 4.75 -11.477 1.981 1 98.88 75 ALA B N 1
ATOM 1303 C CA . ALA B 1 75 ? 5.789 -10.656 1.366 1 98.88 75 ALA B CA 1
ATOM 1304 C C . ALA B 1 75 ? 5.426 -9.172 1.416 1 98.88 75 ALA B C 1
ATOM 1306 O O . ALA B 1 75 ? 6.266 -8.328 1.742 1 98.88 75 ALA B O 1
ATOM 1307 N N . PHE B 1 76 ? 4.191 -8.852 1.077 1 98.88 76 PHE B N 1
ATOM 1308 C CA . PHE B 1 76 ? 3.729 -7.473 1.106 1 98.88 76 PHE B CA 1
ATOM 1309 C C . PHE B 1 76 ? 3.76 -6.922 2.527 1 98.88 76 PHE B C 1
ATOM 1311 O O . PHE B 1 76 ? 4.188 -5.785 2.748 1 98.88 76 PHE B O 1
ATOM 1318 N N . LYS B 1 77 ? 3.348 -7.77 3.467 1 98.62 77 LYS B N 1
ATOM 1319 C CA . LYS B 1 77 ? 3.355 -7.355 4.867 1 98.62 77 LYS B CA 1
ATOM 1320 C C . LYS B 1 77 ? 4.766 -6.98 5.32 1 98.62 77 LYS B C 1
ATOM 1322 O O . LYS B 1 77 ? 4.945 -6 6.047 1 98.62 77 LYS B O 1
ATOM 1327 N N . ALA B 1 78 ? 5.676 -7.754 4.898 1 98.75 78 ALA B N 1
ATOM 1328 C CA . ALA B 1 78 ? 7.062 -7.473 5.25 1 98.75 78 ALA B CA 1
ATOM 1329 C C . ALA B 1 78 ? 7.523 -6.148 4.641 1 98.75 78 ALA B C 1
ATOM 1331 O O . ALA B 1 78 ? 8.156 -5.332 5.32 1 98.75 78 ALA B O 1
ATOM 1332 N N . ALA B 1 79 ? 7.223 -5.902 3.344 1 98.81 79 ALA B N 1
ATOM 1333 C CA . ALA B 1 79 ? 7.57 -4.652 2.676 1 98.81 79 ALA B CA 1
ATOM 1334 C C . ALA B 1 79 ? 6.875 -3.465 3.336 1 98.81 79 ALA B C 1
ATOM 1336 O O . ALA B 1 79 ? 7.496 -2.428 3.578 1 98.81 79 ALA B O 1
ATOM 1337 N N . LYS B 1 80 ? 5.645 -3.654 3.619 1 98.69 80 LYS B N 1
ATOM 1338 C CA . LYS B 1 80 ? 4.828 -2.607 4.227 1 98.69 80 LYS B CA 1
ATOM 1339 C C . LYS B 1 80 ? 5.328 -2.266 5.629 1 98.69 80 LYS B C 1
ATOM 1341 O O . LYS B 1 80 ? 5.285 -1.105 6.043 1 98.69 80 LYS B O 1
ATOM 1346 N N . ALA B 1 81 ? 5.77 -3.252 6.367 1 98.44 81 ALA B N 1
ATOM 1347 C CA . ALA B 1 81 ? 6.316 -3.025 7.703 1 98.44 81 ALA B CA 1
ATOM 1348 C C . ALA B 1 81 ? 7.559 -2.139 7.645 1 98.44 81 ALA B C 1
ATOM 1350 O O . ALA B 1 81 ? 7.738 -1.254 8.484 1 98.44 81 ALA B O 1
ATOM 1351 N N . ALA B 1 82 ? 8.359 -2.426 6.691 1 98.38 82 ALA B N 1
ATOM 1352 C CA . ALA B 1 82 ? 9.555 -1.61 6.488 1 98.38 82 ALA B CA 1
ATOM 1353 C C . ALA B 1 82 ? 9.188 -0.172 6.141 1 98.38 82 ALA B C 1
ATOM 1355 O O . ALA B 1 82 ? 9.773 0.774 6.668 1 98.38 82 ALA B O 1
ATOM 1356 N N . LEU B 1 83 ? 8.203 0 5.254 1 98.25 83 LEU B N 1
ATOM 1357 C CA . LEU B 1 83 ? 7.711 1.319 4.875 1 98.25 83 LEU B CA 1
ATOM 1358 C C . LEU B 1 83 ? 7.133 2.053 6.082 1 98.25 83 LEU B C 1
ATOM 1360 O O . LEU B 1 83 ? 7.465 3.217 6.32 1 98.25 83 LEU B O 1
ATOM 1364 N N . ASP B 1 84 ? 6.352 1.379 6.852 1 97.31 84 ASP B N 1
ATOM 1365 C CA . ASP B 1 84 ? 5.699 1.981 8.008 1 97.31 84 ASP B CA 1
ATOM 1366 C C . ASP B 1 84 ? 6.727 2.449 9.039 1 97.31 84 ASP B C 1
ATOM 1368 O O . ASP B 1 84 ? 6.555 3.5 9.664 1 97.31 84 ASP B O 1
ATOM 1372 N N . SER B 1 85 ? 7.727 1.652 9.211 1 97.38 85 SER B N 1
ATOM 1373 C CA . SER B 1 85 ? 8.797 2.014 10.133 1 97.38 85 SER B CA 1
ATOM 1374 C C . SER B 1 85 ? 9.492 3.297 9.695 1 97.38 85 SER B C 1
ATOM 1376 O O . SER B 1 85 ? 9.742 4.188 10.508 1 97.38 85 SER B O 1
ATOM 1378 N N . GLU B 1 86 ? 9.773 3.344 8.414 1 95.69 86 GLU B N 1
ATOM 1379 C CA . GLU B 1 86 ? 10.406 4.539 7.867 1 95.69 86 GLU B CA 1
ATOM 1380 C C . GLU B 1 86 ? 9.492 5.758 8 1 95.69 86 GLU B C 1
ATOM 1382 O O . GLU B 1 86 ? 9.953 6.844 8.367 1 95.69 86 GLU B O 1
ATOM 1387 N N . MET B 1 87 ? 8.25 5.621 7.715 1 93.81 87 MET B N 1
ATOM 1388 C CA . MET B 1 87 ? 7.277 6.707 7.789 1 93.81 87 MET B CA 1
ATOM 1389 C C . MET B 1 87 ? 7.133 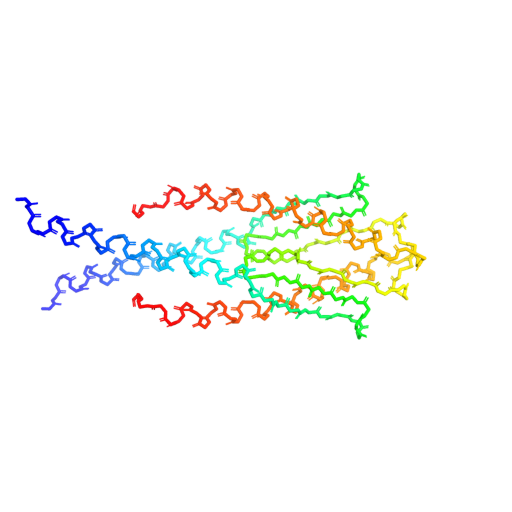7.211 9.219 1 93.81 87 MET B C 1
ATOM 1391 O O . MET B 1 87 ? 7.02 8.414 9.445 1 93.81 87 MET B O 1
ATOM 1395 N N . SER B 1 88 ? 7.152 6.301 10.141 1 94.12 88 SER B N 1
ATOM 1396 C CA . SER B 1 88 ? 7.074 6.652 11.555 1 94.12 88 SER B CA 1
ATOM 1397 C C . SER B 1 88 ? 8.273 7.492 11.977 1 94.12 88 SER B C 1
ATOM 1399 O O . SER B 1 88 ? 8.125 8.492 12.68 1 94.12 88 SER B O 1
ATOM 1401 N N . ALA B 1 89 ? 9.445 7.121 11.539 1 93.31 89 ALA B N 1
ATOM 1402 C CA . ALA B 1 89 ? 10.672 7.848 11.852 1 93.31 89 ALA B CA 1
ATOM 1403 C C . ALA B 1 89 ? 10.648 9.25 11.25 1 93.31 89 ALA B C 1
ATOM 1405 O O . ALA B 1 89 ? 11.055 10.219 11.898 1 93.31 89 ALA B O 1
ATOM 1406 N N . MET B 1 90 ? 10.102 9.336 10.078 1 90.75 90 MET B N 1
ATOM 1407 C CA . MET B 1 90 ? 10 10.625 9.391 1 90.75 90 MET B CA 1
ATOM 1408 C C . MET B 1 90 ? 9.016 11.547 10.109 1 90.75 90 MET B C 1
ATOM 1410 O O . MET B 1 90 ? 9.289 12.734 10.281 1 90.75 90 MET B O 1
ATOM 1414 N N . GLN B 1 91 ? 7.906 11.062 10.5 1 87.75 91 GLN B N 1
ATOM 1415 C CA . GLN B 1 91 ? 6.871 11.828 11.188 1 87.75 91 GLN B CA 1
ATOM 1416 C C . GLN B 1 91 ? 7.383 12.367 12.531 1 87.75 91 GLN B C 1
ATOM 1418 O O . GLN B 1 91 ? 7.09 13.5 12.906 1 87.75 91 GLN B O 1
ATOM 1423 N N . MET B 1 92 ? 8.18 11.531 13.156 1 88.69 92 MET B N 1
ATOM 1424 C CA . MET B 1 92 ? 8.75 11.93 14.445 1 88.69 92 MET B CA 1
ATOM 1425 C C . MET B 1 92 ? 9.758 13.055 14.266 1 88.69 92 MET B C 1
ATOM 1427 O O . MET B 1 92 ? 9.984 13.844 15.188 1 88.69 92 MET B O 1
ATOM 1431 N N . GLY B 1 93 ? 10.305 13.164 13.117 1 84.25 93 GLY B N 1
ATOM 1432 C CA . GLY B 1 93 ? 11.297 14.188 12.828 1 84.25 93 GLY B CA 1
ATOM 1433 C C . GLY B 1 93 ? 10.695 15.484 12.328 1 84.25 93 GLY B C 1
ATOM 1434 O O . GLY B 1 93 ? 11.383 16.5 12.227 1 84.25 93 GLY B O 1
ATOM 1435 N N . MET B 1 94 ? 9.414 15.57 11.992 1 79.31 94 MET B N 1
ATOM 1436 C CA . MET B 1 94 ? 8.742 16.781 11.516 1 79.31 94 MET B CA 1
ATOM 1437 C C . MET B 1 94 ? 8.43 17.719 12.68 1 79.31 94 MET B C 1
ATOM 1439 O O . MET B 1 94 ? 8.109 17.266 13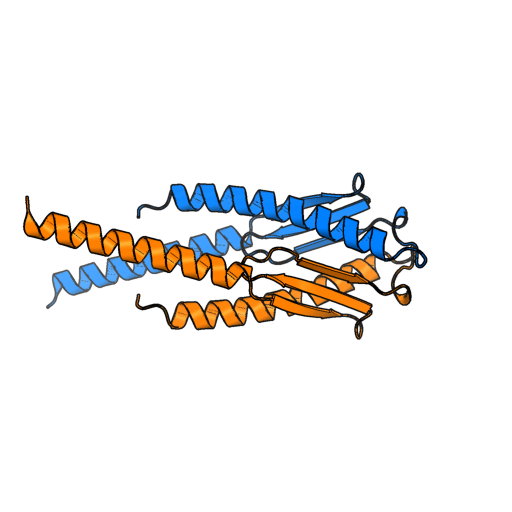.773 1 79.31 94 MET B O 1
ATOM 1443 N N . PRO B 1 95 ? 8.742 18.984 12.477 1 66.5 95 PRO B N 1
ATOM 1444 C CA . PRO B 1 95 ? 8.562 19.969 13.547 1 66.5 95 PRO B CA 1
ATOM 1445 C C . PRO B 1 95 ? 7.098 20.203 13.898 1 66.5 95 PRO B C 1
ATOM 1447 O O . PRO B 1 95 ? 6.52 21.219 13.516 1 66.5 95 PRO B O 1
ATOM 1450 N N . PHE B 1 96 ? 6.125 19.453 14.047 1 54.44 96 PHE B N 1
ATOM 1451 C CA . PHE B 1 96 ? 4.863 19.844 14.672 1 54.44 96 PHE B CA 1
ATOM 1452 C C . PHE B 1 96 ? 5.051 20.109 16.156 1 54.44 96 PHE B C 1
ATOM 1454 O O . PHE B 1 96 ? 5.98 19.578 16.781 1 54.44 96 PHE B O 1
#

Secondary structure (DSSP, 8-state):
--HHHHHHHHHHHHHHHHHHHHHHHHHH-EEEEEETTTTEEEEEETT--EEEEEE-GGG--TT-HHHHHHHHHHHHHHHHHHHHHHHHHHHHHS--/--HHHHHHHHHHHHHHHHHHHHHHHHHH-EEEEEETTTTEEEEEETT--EEEEEE-GGG--TT-HHHHHHHHHHHHHHHHHHHHHHHHHHHHHS--

Radius of gyration: 21.36 Å; Cα contacts (8 Å, |Δi|>4): 287; chains: 2; bounding box: 25×72×51 Å

InterPro domains:
  IPR004401 Nucleoid-associated protein YbaB/EbfC [MF_00274] (3-95)
  IPR004401 Nucleoid-associated protein YbaB/EbfC [PF02575] (10-90)
  IPR004401 Nucleoid-associated protein YbaB/EbfC [PIRSF004555] (5-94)
  IPR004401 Nucleoid-associated protein YbaB/EbfC [PTHR33449] (8-88)
  IPR004401 Nucleoid-associated protein YbaB/EbfC [TIGR00103] (10-93)
  IPR036894 Nucleoid-associated protein YbaB-like domain superfamily [G3DSA:3.30.1310.10] (3-96)
  IPR036894 Nucleoid-associated protein YbaB-like domain superfamily [SSF82607] (9-94)